Protein AF-A0A1F8C389-F1 (afdb_monomer_lite)

Foldseek 3Di:
DDDDDDDDDDDDDDDDDDDDDDDDDDDDDPPPVVVVVVVVVVVVVVVVVVVVVVVPPPPPPPDDDDDDDDDDDDDDDDPDPDPPPPPPQQKDKDDKWKAAPVRHTADPVNLQVDAQFGKIKIWIDMDGPDADFQWKWKQKPNRTDDIFRDDDPPDPITIDIDGHHHPDRDIDMDMWTQGPVVRDTD

Organism: NCBI:txid1802525

Secondary structure (DSSP, 8-state):
--PPPPPPPPPPP-------PPP------TTSHHHHHHHHHHHHHHHHHHHHHHGGGGGGS------------------PPP--------EEE---EEE-TT-PBPPHHHHTT--TT-EEEEEE-EEESSS-EEEEEEEETTEEPPPB--B-TTSS-EEEEEEPPTT-----EEEEEEETTTTEE-

Sequence (186 aa):
MDQPAPPPVPTPPITTVTTDQPKKGWFGNKKVILTILGILFLIGGVGVGVFLVQQQQEIRERAQVVESPSPSPTVTPTPSPSPTATPTSGGQCTEVKAYDTTWNLLTSTDLGKLEAGDTVRFTVLGTATQGTFDAARFTINGSLKPQVTTKKPNTNDFYYEYTLPAGVTSFEIKAELHHAGLDLWL

Structure (mmCIF, N/CA/C/O backbone):
data_AF-A0A1F8C389-F1
#
_entry.id   AF-A0A1F8C389-F1
#
loop_
_atom_site.group_PDB
_atom_site.id
_atom_site.type_symbol
_atom_site.label_atom_id
_atom_site.label_alt_id
_atom_site.label_comp_id
_atom_site.label_asym_id
_atom_site.label_entity_id
_atom_site.label_seq_id
_atom_site.pdbx_PDB_ins_code
_atom_site.Cartn_x
_atom_site.Cartn_y
_atom_site.Cartn_z
_atom_site.occupancy
_atom_site.B_iso_or_equiv
_atom_site.auth_seq_id
_atom_site.auth_comp_id
_atom_site.auth_asym_id
_atom_site.auth_atom_id
_atom_site.pdbx_PDB_model_num
ATOM 1 N N . MET A 1 1 ? -18.439 -67.872 1.960 1.00 58.38 1 MET A N 1
ATOM 2 C CA . MET A 1 1 ? -18.333 -67.288 3.311 1.00 58.38 1 MET A CA 1
ATOM 3 C C . MET A 1 1 ? -18.454 -65.787 3.126 1.00 58.38 1 MET A C 1
ATOM 5 O O . MET A 1 1 ? -17.449 -65.134 2.888 1.00 58.38 1 MET A O 1
ATOM 9 N N . ASP A 1 2 ? -19.684 -65.276 3.088 1.00 60.09 2 ASP A N 1
ATOM 10 C CA . ASP A 1 2 ? -19.939 -63.840 2.955 1.00 60.09 2 ASP A CA 1
ATOM 11 C C . ASP A 1 2 ? -19.646 -63.160 4.289 1.00 60.09 2 ASP A C 1
ATOM 13 O O . ASP A 1 2 ? -20.309 -63.421 5.294 1.00 60.09 2 ASP A O 1
ATOM 17 N N . GLN A 1 3 ? -18.602 -62.336 4.307 1.00 74.88 3 GLN A N 1
ATOM 18 C CA . GLN A 1 3 ? -18.246 -61.534 5.466 1.00 74.88 3 GLN A CA 1
ATOM 19 C C . GLN A 1 3 ? -19.243 -60.370 5.570 1.00 74.88 3 GLN A C 1
ATOM 21 O O . GLN A 1 3 ? -19.336 -59.581 4.626 1.00 74.88 3 GLN A O 1
ATOM 26 N N . PRO A 1 4 ? -20.002 -60.242 6.673 1.00 73.00 4 PRO A N 1
ATOM 27 C CA . PRO A 1 4 ? -20.945 -59.144 6.830 1.00 73.00 4 PRO A CA 1
ATOM 28 C C . PRO A 1 4 ? -20.201 -57.805 6.850 1.00 73.00 4 PRO A C 1
ATOM 30 O O . PRO A 1 4 ? -19.140 -57.672 7.464 1.00 73.00 4 PRO A O 1
ATOM 33 N N . ALA A 1 5 ? -20.762 -56.819 6.147 1.00 77.25 5 ALA A N 1
ATOM 34 C CA . ALA A 1 5 ? -20.215 -55.471 6.080 1.00 77.25 5 ALA A CA 1
ATOM 35 C C . ALA A 1 5 ? -20.113 -54.844 7.487 1.00 77.25 5 ALA A C 1
ATOM 37 O O . ALA A 1 5 ? -20.988 -55.083 8.327 1.00 77.25 5 ALA A O 1
ATOM 38 N N . PRO A 1 6 ? -19.070 -54.039 7.760 1.00 80.12 6 PRO A N 1
ATOM 39 C CA . PRO A 1 6 ? -18.944 -53.349 9.036 1.00 80.12 6 PRO A CA 1
ATOM 40 C C . PRO A 1 6 ? -20.099 -52.350 9.238 1.00 80.12 6 PRO A C 1
ATOM 42 O O . PRO A 1 6 ? -20.596 -51.776 8.263 1.00 80.12 6 PRO A O 1
ATOM 45 N N . PRO A 1 7 ? -20.536 -52.122 10.491 1.00 83.44 7 PRO A N 1
ATOM 46 C CA . PRO A 1 7 ? -21.598 -51.169 10.786 1.00 83.44 7 PRO A CA 1
ATOM 47 C C . PRO A 1 7 ? -21.178 -49.731 10.423 1.00 83.44 7 PRO A C 1
ATOM 49 O O . PRO A 1 7 ? -19.995 -49.392 10.516 1.00 83.44 7 PRO A O 1
ATOM 52 N N . PRO A 1 8 ? -22.130 -48.864 10.030 1.00 76.50 8 PRO A N 1
ATOM 53 C CA . PRO A 1 8 ? -21.838 -47.472 9.705 1.00 76.50 8 PRO A CA 1
ATOM 54 C C . PRO A 1 8 ? -21.370 -46.697 10.947 1.00 76.50 8 PRO A C 1
ATOM 56 O O . PRO A 1 8 ? -21.982 -46.771 12.012 1.00 76.50 8 PRO A O 1
ATOM 59 N N . VAL A 1 9 ? -20.283 -45.936 10.798 1.00 81.75 9 VAL A N 1
ATOM 60 C CA . VAL A 1 9 ? -19.735 -45.051 11.840 1.00 81.75 9 VAL A CA 1
ATOM 61 C C . VAL A 1 9 ? -20.624 -43.802 11.973 1.00 81.75 9 VAL A C 1
ATOM 63 O O . VAL A 1 9 ? -20.946 -43.197 10.950 1.00 81.75 9 VAL A O 1
ATOM 66 N N . PRO A 1 10 ? -21.015 -43.373 13.188 1.00 69.31 10 PRO A N 1
ATOM 67 C CA . PRO A 1 10 ? -21.772 -42.137 13.376 1.00 69.31 10 PRO A CA 1
ATOM 68 C C . PRO A 1 10 ? -20.894 -40.892 13.148 1.00 69.31 10 PRO A C 1
ATOM 70 O O . PRO A 1 10 ? -19.869 -40.706 13.804 1.00 69.31 10 PRO A O 1
ATOM 73 N N . THR A 1 11 ? -21.312 -40.025 12.225 1.00 68.06 11 THR A N 1
ATOM 74 C CA . THR A 1 11 ? -20.700 -38.717 11.927 1.00 68.06 11 THR A CA 1
ATOM 75 C C . THR A 1 11 ? -21.108 -37.670 12.980 1.00 68.06 11 THR A C 1
ATOM 77 O O . THR A 1 11 ? -22.276 -37.654 13.376 1.00 68.06 11 THR A O 1
ATOM 80 N N . PRO A 1 12 ? -20.214 -36.767 13.437 1.00 67.25 12 PRO A N 1
ATOM 81 C CA . PRO A 1 12 ? -20.594 -35.675 14.339 1.00 67.25 12 PRO A CA 1
ATOM 82 C C . PRO A 1 12 ? -21.541 -34.660 13.659 1.00 67.25 12 PRO A C 1
ATOM 84 O O . PRO A 1 12 ? -21.499 -34.509 12.435 1.00 67.25 12 PRO A O 1
ATOM 87 N N . PRO A 1 13 ? -22.382 -33.940 14.427 1.00 65.81 13 PRO A N 1
ATOM 88 C CA . PRO A 1 13 ? -23.300 -32.946 13.879 1.00 65.81 13 PRO A CA 1
ATOM 89 C C . PRO A 1 13 ? -22.544 -31.748 13.285 1.00 65.81 13 PRO A C 1
ATOM 91 O O . PRO A 1 13 ? -21.681 -31.154 13.929 1.00 65.81 13 PRO A O 1
ATOM 94 N N . ILE A 1 14 ? -22.896 -31.380 12.052 1.00 55.12 14 ILE A N 1
ATOM 95 C CA . ILE A 1 14 ? -22.435 -30.155 11.390 1.00 55.12 14 ILE A CA 1
ATOM 96 C C . ILE A 1 14 ? -23.229 -28.979 11.970 1.00 55.12 14 ILE A C 1
ATOM 98 O O . ILE A 1 14 ? -24.434 -28.873 11.752 1.00 55.12 14 ILE A O 1
ATOM 102 N N . THR A 1 15 ? -22.558 -28.075 12.683 1.00 44.00 15 THR A N 1
ATOM 103 C CA . THR A 1 15 ? -23.134 -26.785 13.087 1.00 44.00 15 THR A CA 1
ATOM 104 C C . THR A 1 15 ? -23.076 -25.823 11.903 1.00 44.00 15 THR A C 1
ATOM 106 O O . THR A 1 15 ? -22.053 -25.188 11.652 1.00 44.00 15 THR A O 1
ATOM 109 N N . THR A 1 16 ? -24.166 -25.706 11.148 1.00 41.62 16 THR A N 1
ATOM 110 C CA . THR A 1 16 ? -24.337 -24.630 10.164 1.00 41.62 16 THR A CA 1
ATOM 111 C C . THR A 1 16 ? -24.673 -23.328 10.890 1.00 41.62 16 THR A C 1
ATOM 113 O O . THR A 1 16 ? -25.766 -23.186 11.435 1.00 41.62 16 THR A O 1
ATOM 116 N N . VAL A 1 17 ? -23.738 -22.375 10.902 1.00 38.38 17 VAL A N 1
ATOM 117 C CA . VAL A 1 17 ? -24.004 -20.990 11.316 1.00 38.38 17 VAL A CA 1
ATOM 118 C C . VAL A 1 17 ? -24.674 -20.272 10.147 1.00 38.38 17 VAL A C 1
ATOM 120 O O . VAL A 1 17 ? -24.030 -19.926 9.159 1.00 38.38 17 VAL A O 1
ATOM 123 N N . THR A 1 18 ? -25.986 -20.086 10.253 1.00 39.16 18 THR A N 1
ATOM 124 C CA . THR A 1 18 ? -26.781 -19.228 9.370 1.00 39.16 18 THR A CA 1
ATOM 125 C C . THR A 1 18 ? -26.458 -17.769 9.684 1.00 39.16 18 THR A C 1
ATOM 127 O O . THR A 1 18 ? -26.669 -17.326 10.811 1.00 39.16 18 THR A O 1
ATOM 130 N N . THR A 1 19 ? -25.954 -17.012 8.707 1.00 41.09 19 THR A N 1
ATOM 131 C CA . THR A 1 19 ? -25.862 -15.551 8.808 1.00 41.09 19 THR A CA 1
ATOM 132 C C . THR A 1 19 ? -27.067 -14.934 8.097 1.00 41.09 19 THR A C 1
ATOM 134 O O . THR A 1 19 ? -27.182 -14.949 6.872 1.00 41.09 19 THR A O 1
ATOM 137 N N . ASP A 1 20 ? -28.008 -14.414 8.880 1.00 44.91 20 ASP A N 1
ATOM 138 C CA . ASP A 1 20 ? -29.077 -13.555 8.379 1.00 44.91 20 ASP A CA 1
ATOM 139 C C . ASP A 1 20 ? -28.465 -12.241 7.865 1.00 44.91 20 ASP A C 1
ATOM 141 O O . ASP A 1 20 ? -27.998 -11.411 8.645 1.00 44.91 20 ASP A O 1
ATOM 145 N N . GLN A 1 21 ? -28.458 -12.025 6.546 1.00 49.00 21 GLN A N 1
ATOM 146 C CA . GLN A 1 21 ? -28.207 -10.699 5.974 1.00 49.00 21 GLN A CA 1
ATOM 147 C C . GLN A 1 21 ? -29.486 -9.846 6.038 1.00 49.00 21 GLN A C 1
ATOM 149 O O . GLN A 1 21 ? -30.474 -10.183 5.375 1.00 49.00 21 GLN A O 1
ATOM 154 N N . PRO A 1 22 ? -29.487 -8.686 6.721 1.00 48.84 22 PRO A N 1
ATOM 155 C CA . PRO A 1 22 ? -30.548 -7.708 6.550 1.00 48.84 22 PRO A CA 1
ATOM 156 C C . PRO A 1 22 ? -30.411 -6.983 5.201 1.00 48.84 22 PRO A C 1
ATOM 158 O O . PRO A 1 22 ? -29.351 -6.486 4.816 1.00 48.84 22 PRO A O 1
ATOM 161 N N . LYS A 1 23 ? -31.534 -6.929 4.477 1.00 47.12 23 LYS A N 1
ATOM 162 C CA . LYS A 1 23 ? -31.721 -6.269 3.178 1.00 47.12 23 LYS A CA 1
ATOM 163 C C . LYS A 1 23 ? -31.305 -4.791 3.220 1.00 47.12 23 LYS A C 1
ATOM 165 O O . LYS A 1 23 ? -31.855 -3.999 3.981 1.00 47.12 23 LYS A O 1
ATOM 170 N N . LYS A 1 24 ? -30.395 -4.414 2.315 1.00 38.84 24 LYS A N 1
ATOM 171 C CA . LYS A 1 24 ? -29.946 -3.040 2.038 1.00 38.84 24 LYS A CA 1
ATOM 172 C C . LYS A 1 24 ? -31.093 -2.192 1.467 1.00 38.84 24 LYS A C 1
ATOM 174 O O . LYS A 1 24 ? -31.418 -2.283 0.284 1.00 38.84 24 LYS A O 1
ATOM 179 N N . GLY A 1 25 ? -31.697 -1.369 2.322 1.00 40.50 25 GLY A N 1
ATOM 180 C CA . GLY A 1 25 ? -32.733 -0.396 1.979 1.00 40.50 25 GLY A CA 1
ATOM 181 C C . GLY A 1 25 ? -32.163 0.924 1.455 1.00 40.50 25 GLY A C 1
ATOM 182 O O . GLY A 1 25 ? -31.593 1.714 2.197 1.00 40.50 25 GLY A O 1
ATOM 183 N N . TRP A 1 26 ? -32.348 1.130 0.155 1.00 51.50 26 TRP A N 1
ATOM 184 C CA . TRP A 1 26 ? -32.608 2.392 -0.546 1.00 51.50 26 TRP A CA 1
ATOM 185 C C . TRP A 1 26 ? -33.213 3.506 0.331 1.00 51.50 26 TRP A C 1
ATOM 187 O O . TRP A 1 26 ? -34.303 3.279 0.824 1.00 51.50 26 TRP A O 1
ATOM 197 N N . PHE A 1 27 ? -32.584 4.689 0.455 1.00 46.25 27 PHE A N 1
ATOM 198 C CA . PHE A 1 27 ? -33.239 6.021 0.472 1.00 46.25 27 PHE A CA 1
ATOM 199 C C . PHE A 1 27 ? -32.196 7.154 0.365 1.00 46.25 27 PHE A C 1
ATOM 201 O O . PHE A 1 27 ? -31.331 7.318 1.222 1.00 46.25 27 PHE A O 1
ATOM 208 N N . GLY A 1 28 ? -32.290 7.948 -0.707 1.00 53.16 28 GLY A N 1
ATOM 209 C CA . GLY A 1 28 ? -31.508 9.168 -0.919 1.00 53.16 28 GLY A CA 1
ATOM 210 C C . GLY A 1 28 ? -32.195 10.424 -0.374 1.00 53.16 28 GLY A C 1
ATOM 211 O O . GLY A 1 28 ? -33.419 10.479 -0.310 1.00 53.16 28 GLY A O 1
ATOM 212 N N . ASN A 1 29 ? -31.408 11.462 -0.058 1.00 56.25 29 ASN A N 1
ATOM 213 C CA . ASN A 1 29 ? -31.910 12.777 0.357 1.00 56.25 29 ASN A CA 1
ATOM 214 C C . ASN A 1 29 ? -31.225 13.926 -0.410 1.00 56.25 29 ASN A C 1
ATOM 216 O O . ASN A 1 29 ? -30.039 14.206 -0.243 1.00 56.25 29 ASN A O 1
ATOM 220 N N . LYS A 1 30 ? -32.019 14.647 -1.215 1.00 49.28 30 LYS A N 1
ATOM 221 C CA . LYS A 1 30 ? -31.672 15.789 -2.093 1.00 49.28 30 LYS A CA 1
ATOM 222 C C . LYS A 1 30 ? -31.240 17.091 -1.372 1.00 49.28 30 LYS A C 1
ATOM 224 O O . LYS A 1 30 ? -31.384 18.169 -1.937 1.00 49.28 30 LYS A O 1
ATOM 229 N N . LYS A 1 31 ? -30.721 17.038 -0.139 1.00 51.69 31 LYS A N 1
ATOM 230 C CA . LYS A 1 31 ? -30.381 18.242 0.660 1.00 51.69 31 LYS A CA 1
ATOM 231 C C . LYS A 1 31 ? -28.883 18.446 0.950 1.00 51.69 31 LYS A C 1
ATOM 233 O O . LYS A 1 31 ? -28.528 19.461 1.529 1.00 51.69 31 LYS A O 1
ATOM 238 N N . VAL A 1 32 ? -28.006 17.537 0.509 1.00 56.22 32 VAL A N 1
ATOM 239 C CA . VAL A 1 32 ? -26.553 17.578 0.807 1.00 56.22 32 VAL A CA 1
ATOM 240 C C . VAL A 1 32 ? -25.733 18.382 -0.226 1.00 56.22 32 VAL A C 1
ATOM 242 O O . VAL A 1 32 ? -24.646 18.868 0.074 1.00 56.22 32 VAL A O 1
ATOM 245 N N . ILE A 1 33 ? -26.262 18.595 -1.435 1.00 57.19 33 ILE A N 1
ATOM 246 C CA . ILE A 1 33 ? -25.516 19.198 -2.561 1.00 57.19 33 ILE A CA 1
ATOM 247 C C . ILE A 1 33 ? -25.170 20.682 -2.330 1.00 57.19 33 ILE A C 1
ATOM 249 O O . ILE A 1 33 ? -24.128 21.145 -2.787 1.00 57.19 33 ILE A O 1
ATOM 253 N N . LEU A 1 34 ? -25.995 21.429 -1.589 1.00 55.91 34 LEU A N 1
ATOM 254 C CA . LEU A 1 34 ? -25.793 22.874 -1.403 1.00 55.91 34 LEU A CA 1
ATOM 255 C C . LEU A 1 34 ? -24.701 23.198 -0.369 1.00 55.91 34 LEU A C 1
ATOM 257 O O . LEU A 1 34 ? -24.024 24.216 -0.477 1.00 55.91 34 LEU A O 1
ATOM 261 N N . THR A 1 35 ? -24.483 22.309 0.600 1.00 63.56 35 THR A N 1
ATOM 262 C CA . THR A 1 35 ? -23.502 22.509 1.675 1.00 63.56 35 THR A CA 1
ATOM 263 C C . THR A 1 35 ? -22.075 22.217 1.206 1.00 63.56 35 THR A C 1
ATOM 265 O O . THR A 1 35 ? -21.139 22.913 1.591 1.00 63.56 35 THR A O 1
ATOM 268 N N . ILE A 1 36 ? -21.903 21.231 0.320 1.00 65.75 36 ILE A N 1
ATOM 269 C CA . ILE A 1 36 ? -20.591 20.836 -0.217 1.00 65.75 36 ILE A CA 1
ATOM 270 C C . ILE A 1 36 ? -20.013 21.924 -1.138 1.00 65.75 36 ILE A C 1
ATOM 272 O O . ILE A 1 36 ? -18.813 22.194 -1.084 1.00 65.75 36 ILE A O 1
ATOM 276 N N . LEU A 1 37 ? -20.855 22.610 -1.925 1.00 65.38 37 LEU A N 1
ATOM 277 C CA . LEU A 1 37 ? -20.404 23.702 -2.797 1.00 65.38 37 LEU A CA 1
ATOM 278 C C . LEU A 1 37 ? -19.875 24.909 -2.002 1.00 65.38 37 LEU A C 1
ATOM 280 O O . LEU A 1 37 ? -18.861 25.494 -2.376 1.00 65.38 37 LEU A O 1
ATOM 284 N N . GLY A 1 38 ? -20.530 25.257 -0.888 1.00 68.50 38 GLY A N 1
ATOM 285 C CA . GLY A 1 38 ? -20.100 26.363 -0.026 1.00 68.50 38 GLY A CA 1
ATOM 286 C C . GLY A 1 38 ? -18.758 26.103 0.666 1.00 68.50 38 GLY A C 1
ATOM 287 O O . GLY A 1 38 ? -17.934 27.008 0.774 1.00 68.50 38 GLY A O 1
ATOM 288 N N . ILE A 1 39 ? -18.504 24.857 1.078 1.00 73.31 39 ILE A N 1
ATOM 289 C CA . ILE A 1 39 ? -17.253 24.470 1.749 1.00 73.31 39 ILE A CA 1
ATOM 290 C C . ILE A 1 39 ? -16.084 24.410 0.752 1.00 73.31 39 ILE A C 1
ATOM 292 O O . ILE A 1 39 ? -14.992 24.888 1.061 1.00 73.31 39 ILE A O 1
ATOM 296 N N . LEU A 1 40 ? -16.306 23.903 -0.468 1.00 68.81 40 LEU A N 1
ATOM 297 C CA . LEU A 1 40 ? -15.272 23.862 -1.512 1.00 68.81 40 LEU A CA 1
ATOM 298 C C . LEU A 1 40 ? -14.789 25.260 -1.925 1.00 68.81 40 LEU A C 1
ATOM 300 O O . LEU A 1 40 ? -13.594 25.450 -2.148 1.00 68.81 40 LEU A O 1
ATOM 304 N N . PHE A 1 41 ? -15.684 26.251 -1.977 1.00 71.06 41 PHE A N 1
ATOM 305 C CA . PHE A 1 41 ? -15.313 27.623 -2.342 1.00 71.06 41 PHE A CA 1
ATOM 306 C C . PHE A 1 41 ? -14.467 28.320 -1.262 1.00 71.06 41 PHE A C 1
ATOM 308 O O . PHE A 1 41 ? -13.575 29.105 -1.581 1.00 71.06 41 PHE A O 1
ATOM 315 N N . LEU A 1 42 ? -14.699 27.995 0.015 1.00 74.94 42 LEU A N 1
ATOM 316 C CA . LEU A 1 42 ? -13.962 28.571 1.144 1.00 74.94 42 LEU A CA 1
ATOM 317 C C . LEU A 1 42 ? -12.541 27.988 1.245 1.00 74.94 42 LEU A C 1
ATOM 319 O O . LEU A 1 42 ? -11.581 28.729 1.442 1.00 74.94 42 LEU A O 1
ATOM 323 N N . ILE A 1 43 ? -12.387 26.677 1.021 1.00 75.06 43 ILE A N 1
ATOM 324 C CA . ILE A 1 43 ? -11.072 26.013 1.016 1.00 75.06 43 ILE A CA 1
ATOM 325 C C . ILE A 1 43 ? -10.260 26.408 -0.232 1.00 75.06 43 ILE A C 1
ATOM 327 O O . ILE A 1 43 ? -9.062 26.672 -0.129 1.00 75.06 43 ILE A O 1
ATOM 331 N N . GLY A 1 44 ? -10.906 26.522 -1.399 1.00 67.75 44 GLY A N 1
ATOM 332 C CA . GLY A 1 44 ? -10.244 26.933 -2.642 1.00 67.75 44 GLY A CA 1
ATOM 333 C C . GLY A 1 44 ? -9.681 28.360 -2.605 1.00 67.75 44 GLY A C 1
ATOM 334 O O . GLY A 1 44 ? -8.601 28.603 -3.138 1.00 67.75 44 GLY A O 1
ATOM 335 N N . GLY A 1 45 ? -10.367 29.295 -1.935 1.00 67.62 45 GLY A N 1
ATOM 336 C CA . GLY A 1 45 ? -9.943 30.698 -1.861 1.00 67.62 45 GLY A CA 1
ATOM 337 C C . GLY A 1 45 ? -8.657 30.934 -1.057 1.00 67.62 45 GLY A C 1
ATOM 338 O O . GLY A 1 45 ? -7.832 31.756 -1.448 1.00 67.62 45 GLY A O 1
ATOM 339 N N . VAL A 1 46 ? -8.448 30.198 0.040 1.00 75.56 46 VAL A N 1
ATOM 340 C CA . VAL A 1 46 ? -7.272 30.390 0.913 1.00 75.56 46 VAL A CA 1
ATOM 341 C C . VAL A 1 46 ? -5.999 29.795 0.293 1.00 75.56 46 VAL A C 1
ATOM 343 O O . VAL A 1 46 ? -4.927 30.392 0.395 1.00 75.56 46 VAL A O 1
ATOM 346 N N . GLY A 1 47 ? -6.106 28.657 -0.404 1.00 66.81 47 GLY A N 1
ATOM 347 C CA . GLY A 1 47 ? -4.949 27.967 -0.993 1.00 66.81 47 GLY A CA 1
ATOM 348 C C . GLY A 1 47 ? -4.231 28.768 -2.087 1.00 66.81 47 GLY A C 1
ATOM 349 O O . GLY A 1 47 ? -3.001 28.786 -2.132 1.00 66.81 47 GLY A O 1
ATOM 350 N N . VAL A 1 48 ? -4.979 29.491 -2.928 1.00 74.31 48 VAL A N 1
ATOM 351 C CA . VAL A 1 48 ? -4.400 30.311 -4.011 1.00 74.31 48 VAL A CA 1
ATOM 352 C C . VAL A 1 48 ? -3.561 31.472 -3.456 1.00 74.31 48 VAL A C 1
ATOM 354 O O . VAL A 1 48 ? -2.515 31.794 -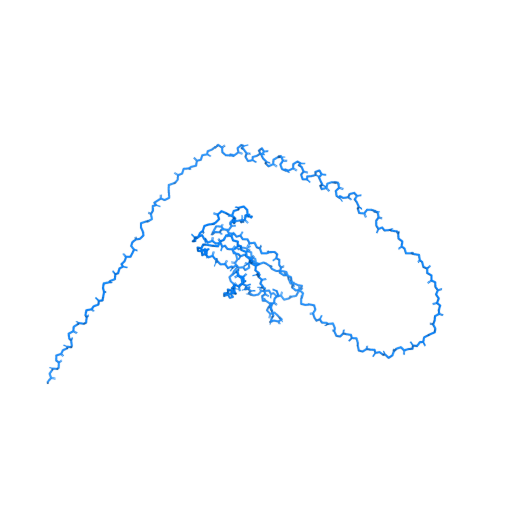4.018 1.00 74.31 48 VAL A O 1
ATOM 357 N N . GLY A 1 49 ? -3.965 32.068 -2.328 1.00 63.16 49 GLY A N 1
ATOM 358 C CA . GLY A 1 49 ? -3.242 33.187 -1.712 1.00 63.16 49 GLY A CA 1
ATOM 359 C C . GLY A 1 49 ? -1.846 32.809 -1.205 1.00 63.16 49 GLY A C 1
ATOM 360 O O . GLY A 1 49 ? -0.883 33.532 -1.454 1.00 63.16 49 GLY A O 1
ATOM 361 N N . VAL A 1 50 ? -1.711 31.652 -0.547 1.00 70.69 50 VAL A N 1
ATOM 362 C CA . VAL A 1 50 ? -0.410 31.171 -0.041 1.00 70.69 50 VAL A CA 1
ATOM 363 C C . VAL A 1 50 ? 0.503 30.727 -1.190 1.00 70.69 50 VAL A C 1
ATOM 365 O O . VAL A 1 50 ? 1.698 31.019 -1.170 1.00 70.69 50 VAL A O 1
ATOM 368 N N . PHE A 1 51 ? -0.056 30.098 -2.230 1.00 69.44 51 PHE A N 1
ATOM 369 C CA . PHE A 1 51 ? 0.709 29.661 -3.401 1.00 69.44 51 PHE A CA 1
ATOM 370 C C . PHE A 1 51 ? 1.344 30.835 -4.166 1.00 69.44 51 PHE A C 1
ATOM 372 O O . PHE A 1 51 ? 2.496 30.750 -4.590 1.00 69.44 51 PHE A O 1
ATOM 379 N N . LEU A 1 52 ? 0.634 31.964 -4.281 1.00 63.44 52 LEU A N 1
ATOM 380 C CA . LEU A 1 52 ? 1.175 33.183 -4.895 1.00 63.44 52 LEU A CA 1
ATOM 381 C C . LEU A 1 52 ? 2.311 33.807 -4.064 1.00 63.44 52 LEU A C 1
ATOM 383 O O . LEU A 1 52 ? 3.278 34.305 -4.637 1.00 63.44 52 LEU A O 1
ATOM 387 N N . VAL A 1 53 ? 2.237 33.751 -2.728 1.00 67.50 53 VAL A N 1
ATOM 388 C CA . VAL A 1 53 ? 3.290 34.280 -1.837 1.00 67.50 53 VAL A CA 1
ATOM 389 C C . VAL A 1 53 ? 4.564 33.429 -1.888 1.00 67.50 53 VAL A C 1
ATOM 391 O O . VAL A 1 53 ? 5.667 33.967 -1.798 1.00 67.50 53 VAL A O 1
ATOM 394 N N . GLN A 1 54 ? 4.443 32.115 -2.086 1.00 59.28 54 GLN A N 1
ATOM 395 C CA . GLN A 1 54 ? 5.597 31.215 -2.105 1.00 59.28 54 GLN A CA 1
ATOM 396 C C . GLN A 1 54 ? 6.477 31.386 -3.357 1.00 59.28 54 GLN A C 1
ATOM 398 O O . GLN A 1 54 ? 7.689 31.194 -3.273 1.00 59.28 54 GLN A O 1
ATOM 403 N N . GLN A 1 55 ? 5.922 31.834 -4.492 1.00 59.88 55 GLN A N 1
ATOM 404 C CA . GLN A 1 55 ? 6.721 32.084 -5.702 1.00 59.88 55 GLN A CA 1
ATOM 405 C C . GLN A 1 55 ? 7.718 33.249 -5.573 1.00 59.88 55 GLN A C 1
ATOM 407 O O . GLN A 1 55 ? 8.679 33.305 -6.336 1.00 59.88 55 GLN A O 1
ATOM 412 N N . GLN A 1 56 ? 7.538 34.177 -4.626 1.00 57.84 56 GLN A N 1
ATOM 413 C CA . GLN A 1 56 ? 8.348 35.401 -4.574 1.00 57.84 56 GLN A CA 1
ATOM 414 C C . GLN A 1 56 ? 9.687 35.259 -3.812 1.00 57.84 56 GLN A C 1
ATOM 416 O O . GLN A 1 56 ? 10.447 36.223 -3.741 1.00 57.84 56 GLN A O 1
ATOM 421 N N . GLN A 1 57 ? 10.010 34.087 -3.247 1.00 56.22 57 GLN A N 1
ATOM 422 C CA . GLN A 1 57 ? 11.200 33.900 -2.390 1.00 56.22 57 GLN A CA 1
ATOM 423 C C . GLN A 1 57 ? 12.443 33.332 -3.111 1.00 56.22 57 GLN A C 1
ATOM 425 O O . GLN A 1 57 ? 13.551 33.474 -2.603 1.00 56.22 57 GLN A O 1
ATOM 430 N N . GLU A 1 58 ? 12.303 32.774 -4.317 1.00 56.97 58 GLU A N 1
ATOM 431 C CA . GLU A 1 58 ? 13.391 32.088 -5.052 1.00 56.97 58 GLU A CA 1
ATOM 432 C C . GLU A 1 58 ? 14.487 33.013 -5.640 1.00 56.97 58 GLU A C 1
ATOM 434 O O . GLU A 1 58 ? 15.513 32.530 -6.109 1.00 56.97 58 GLU A O 1
ATOM 439 N N . ILE A 1 59 ? 14.340 34.347 -5.616 1.00 53.56 59 ILE A N 1
ATOM 440 C CA . ILE A 1 59 ? 15.279 35.259 -6.320 1.00 53.56 59 ILE A CA 1
ATOM 441 C C . ILE A 1 59 ? 16.462 35.729 -5.439 1.00 53.56 59 ILE A C 1
ATOM 443 O O . ILE A 1 59 ? 17.385 36.374 -5.933 1.00 53.56 59 ILE A O 1
ATOM 447 N N . ARG A 1 60 ? 16.516 35.403 -4.137 1.00 56.78 60 ARG A N 1
ATOM 448 C CA . ARG A 1 60 ? 17.596 35.899 -3.248 1.00 56.78 60 ARG A CA 1
ATOM 449 C C . ARG A 1 60 ? 18.840 35.011 -3.121 1.00 56.78 60 ARG A C 1
ATOM 451 O O . ARG A 1 60 ? 19.811 35.462 -2.523 1.00 56.78 60 ARG A O 1
ATOM 458 N N . GLU A 1 61 ? 18.874 33.820 -3.718 1.00 57.59 61 GLU A N 1
ATOM 459 C CA . GLU A 1 61 ? 19.936 32.827 -3.457 1.00 57.59 61 GLU A CA 1
ATOM 460 C C . GLU A 1 61 ? 20.855 32.542 -4.661 1.00 57.59 61 GLU A C 1
ATOM 462 O O . GLU A 1 61 ? 21.227 31.408 -4.953 1.00 57.59 61 GLU A O 1
ATOM 467 N N . ARG A 1 62 ? 21.234 33.578 -5.416 1.00 58.59 62 ARG A N 1
ATOM 468 C CA . ARG A 1 62 ? 22.202 33.457 -6.526 1.00 58.59 62 ARG A CA 1
ATOM 469 C C . ARG A 1 62 ? 23.203 34.618 -6.530 1.00 58.59 62 ARG A C 1
ATOM 471 O O . ARG A 1 62 ? 23.286 35.346 -7.510 1.00 58.59 62 ARG A O 1
ATOM 478 N N . ALA A 1 63 ? 23.965 34.819 -5.452 1.00 52.75 63 ALA A N 1
ATOM 479 C CA . ALA A 1 63 ? 25.139 35.701 -5.492 1.00 52.75 63 ALA A CA 1
ATOM 480 C C . ALA A 1 63 ? 26.152 35.405 -4.369 1.00 52.75 63 ALA A C 1
ATOM 482 O O . ALA A 1 63 ? 26.093 36.035 -3.322 1.00 52.75 63 ALA A O 1
ATOM 483 N N . GLN A 1 64 ? 27.098 34.486 -4.606 1.00 45.91 64 GLN A N 1
ATOM 484 C CA . GLN A 1 64 ? 28.519 34.654 -4.245 1.00 45.91 64 GLN A CA 1
ATOM 485 C C . GLN A 1 64 ? 29.342 33.428 -4.670 1.00 45.91 64 GLN A C 1
ATOM 487 O O . GLN A 1 64 ? 29.266 32.376 -4.047 1.00 45.91 64 GLN A O 1
ATOM 492 N N . VAL A 1 65 ? 30.197 33.593 -5.680 1.00 45.53 65 VAL A N 1
ATOM 493 C CA . VAL A 1 65 ? 31.471 32.865 -5.765 1.00 45.53 65 VAL A CA 1
ATOM 494 C C . VAL A 1 65 ? 32.513 33.904 -6.170 1.00 45.53 65 VAL A C 1
ATOM 496 O O . VAL A 1 65 ? 32.466 34.423 -7.281 1.00 45.53 65 VAL A O 1
ATOM 499 N N . VAL A 1 66 ? 33.389 34.274 -5.235 1.00 50.44 66 VAL A N 1
ATOM 500 C CA . VAL A 1 66 ? 34.574 35.098 -5.502 1.00 50.44 66 VAL A CA 1
ATOM 501 C C . VAL A 1 66 ? 35.786 34.177 -5.444 1.00 50.44 66 VAL A C 1
ATOM 503 O O . VAL A 1 66 ? 35.967 33.432 -4.482 1.00 50.44 66 VAL A O 1
ATOM 506 N N . GLU A 1 67 ? 36.563 34.219 -6.519 1.00 58.69 67 GLU A N 1
ATOM 507 C CA . GLU A 1 67 ? 37.763 33.434 -6.801 1.00 58.69 67 GLU A CA 1
ATOM 508 C C . GLU A 1 67 ? 38.969 33.846 -5.934 1.00 58.69 67 GLU A C 1
ATOM 510 O O . GLU A 1 67 ? 39.098 35.004 -5.536 1.00 58.69 67 GLU A O 1
ATOM 515 N N . SER A 1 68 ? 39.913 32.921 -5.717 1.00 51.31 68 SER A N 1
ATOM 516 C CA . SER A 1 68 ? 41.312 33.249 -5.404 1.00 51.31 68 SER A CA 1
ATOM 517 C C . SER A 1 68 ? 42.254 32.181 -5.989 1.00 51.31 68 SER A C 1
ATOM 519 O O . SER A 1 68 ? 42.025 30.993 -5.743 1.00 51.31 68 SER A O 1
ATOM 521 N N . PRO A 1 69 ? 43.293 32.556 -6.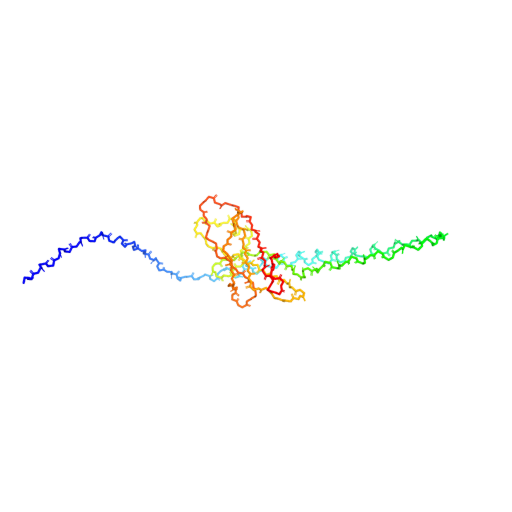768 1.00 63.47 69 PRO A N 1
ATOM 522 C CA . PRO A 1 69 ? 44.220 31.616 -7.389 1.00 63.47 69 PRO A CA 1
ATOM 523 C C . PRO A 1 69 ? 45.485 31.414 -6.540 1.00 63.47 69 PRO A C 1
ATOM 525 O O . PRO A 1 69 ? 46.101 32.372 -6.078 1.00 63.47 69 PRO A O 1
ATOM 528 N N . SER A 1 70 ? 45.942 30.167 -6.406 1.00 53.81 70 SER A N 1
ATOM 529 C CA . SER A 1 70 ? 47.327 29.877 -6.015 1.00 53.81 70 SER A CA 1
ATOM 530 C C . SER A 1 70 ? 47.815 28.587 -6.690 1.00 53.81 70 SER A C 1
ATOM 532 O O . SER A 1 70 ? 47.190 27.539 -6.504 1.00 53.81 70 SER A O 1
ATOM 534 N N . PRO A 1 71 ? 48.887 28.635 -7.507 1.00 61.88 71 PRO A N 1
ATOM 535 C CA . PRO A 1 71 ? 49.428 27.467 -8.192 1.00 61.88 71 PRO A CA 1
ATOM 536 C C . PRO A 1 71 ? 50.362 26.682 -7.262 1.00 61.88 71 PRO A C 1
ATOM 538 O O . PRO A 1 71 ? 51.419 27.171 -6.867 1.00 61.88 71 PRO A O 1
ATOM 541 N N . SER A 1 72 ? 49.988 25.442 -6.944 1.00 57.47 72 SER A N 1
ATOM 542 C CA . SER A 1 72 ? 50.834 24.490 -6.215 1.00 57.47 72 SER A CA 1
ATOM 543 C C . SER A 1 72 ? 51.224 23.325 -7.139 1.00 57.47 72 SER A C 1
ATOM 545 O O . SER A 1 72 ? 50.372 22.864 -7.904 1.00 57.47 72 SER A O 1
ATOM 547 N N . PRO A 1 73 ? 52.495 22.879 -7.139 1.00 49.28 73 PRO A N 1
ATOM 548 C CA . PRO A 1 73 ? 53.034 21.965 -8.142 1.00 49.28 73 PRO A CA 1
ATOM 549 C C . PRO A 1 73 ? 52.434 20.555 -8.093 1.00 49.28 73 PRO A C 1
ATOM 551 O O . PRO A 1 73 ? 52.264 19.941 -7.040 1.00 49.28 73 PRO A O 1
ATOM 554 N N . THR A 1 74 ? 52.183 20.056 -9.301 1.00 57.66 74 THR A N 1
ATOM 555 C CA . THR A 1 74 ? 51.674 18.741 -9.685 1.00 57.66 74 THR A CA 1
ATOM 556 C C . THR A 1 74 ? 52.477 17.593 -9.074 1.00 57.66 74 THR A C 1
ATOM 558 O O . THR A 1 74 ? 53.525 17.201 -9.587 1.00 57.66 74 THR A O 1
ATOM 561 N N . VAL A 1 75 ? 51.933 16.984 -8.023 1.00 45.19 75 VAL A N 1
ATOM 562 C CA . VAL A 1 75 ? 52.114 15.550 -7.785 1.00 45.19 75 VAL A CA 1
ATOM 563 C C . VAL A 1 75 ? 51.090 14.829 -8.646 1.00 45.19 75 VAL A C 1
ATOM 565 O O . VAL A 1 75 ? 49.900 15.081 -8.515 1.00 45.19 75 VAL A O 1
ATOM 568 N N . THR A 1 76 ? 51.541 13.978 -9.562 1.00 54.72 76 THR A N 1
ATOM 569 C CA . THR A 1 76 ? 50.671 13.095 -10.346 1.00 54.72 76 THR A CA 1
ATOM 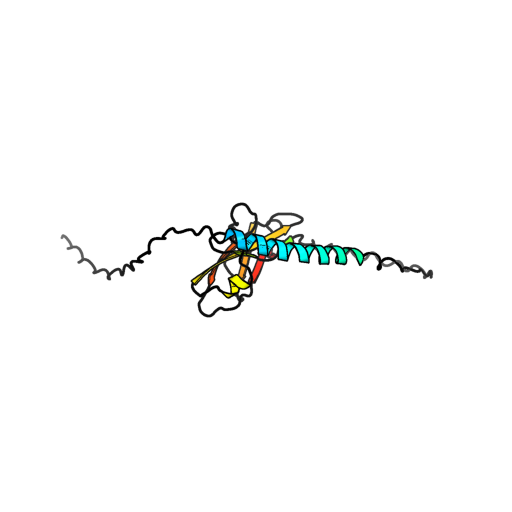570 C C . THR A 1 76 ? 50.142 12.002 -9.415 1.00 54.72 76 THR A C 1
ATOM 572 O O . THR A 1 76 ? 50.924 11.113 -9.062 1.00 54.72 76 THR A O 1
ATOM 575 N N . PRO A 1 77 ? 48.864 12.020 -8.979 1.00 50.97 77 PRO A N 1
ATOM 576 C CA . PRO A 1 77 ? 48.303 10.862 -8.313 1.00 50.97 77 PRO A CA 1
ATOM 577 C C . PRO A 1 77 ? 48.156 9.751 -9.352 1.00 50.97 77 PRO A C 1
ATOM 579 O O . PRO A 1 77 ? 47.580 9.936 -10.426 1.00 50.97 77 PRO A O 1
ATOM 582 N N . THR A 1 78 ? 48.705 8.590 -9.018 1.00 56.16 78 THR A N 1
ATOM 583 C CA . THR A 1 78 ? 48.368 7.288 -9.592 1.00 56.16 78 THR A CA 1
ATOM 584 C C . THR A 1 78 ? 46.877 7.234 -9.949 1.00 56.16 78 THR A C 1
ATOM 586 O O . THR A 1 78 ? 46.071 7.656 -9.115 1.00 56.16 78 THR A O 1
ATOM 589 N N . PRO A 1 79 ? 46.470 6.729 -11.133 1.00 49.22 79 PRO A N 1
ATOM 590 C CA . PRO A 1 79 ? 45.060 6.528 -11.439 1.00 49.22 79 PRO A CA 1
ATOM 591 C C . PRO A 1 79 ? 44.480 5.558 -10.408 1.00 49.22 79 PRO A C 1
ATOM 593 O O . PRO A 1 79 ? 44.661 4.345 -10.487 1.00 49.22 79 PRO A O 1
ATOM 596 N N . SER A 1 80 ? 43.826 6.120 -9.393 1.00 55.69 80 SER A N 1
ATOM 597 C CA . SER A 1 80 ? 42.969 5.376 -8.485 1.00 55.69 80 SER A CA 1
ATOM 598 C C . SER A 1 80 ? 41.936 4.668 -9.357 1.00 55.69 80 SER A C 1
ATOM 600 O O . SER A 1 80 ? 41.386 5.323 -10.252 1.00 55.69 80 SER A O 1
ATOM 602 N N . PRO A 1 81 ? 41.661 3.366 -9.157 1.00 51.16 81 PRO A N 1
ATOM 603 C CA . PRO A 1 81 ? 40.557 2.727 -9.851 1.00 51.16 81 PRO A CA 1
ATOM 604 C C . PRO A 1 81 ? 39.320 3.590 -9.610 1.00 51.16 81 PRO A C 1
ATOM 606 O O . PRO A 1 81 ? 38.985 3.906 -8.465 1.00 51.16 81 PRO A O 1
ATOM 609 N N . SER A 1 82 ? 38.724 4.062 -10.705 1.00 54.00 82 SER A N 1
ATOM 610 C CA . SER A 1 82 ? 37.453 4.775 -10.673 1.00 54.00 82 SER A CA 1
ATOM 611 C C . SER A 1 82 ? 36.494 3.939 -9.822 1.00 54.00 82 SER A C 1
ATOM 613 O O . SER A 1 82 ? 36.434 2.726 -10.049 1.00 54.00 82 SER A O 1
ATOM 615 N N . PRO A 1 83 ? 35.814 4.511 -8.810 1.00 47.91 83 PRO A N 1
ATOM 616 C CA . PRO A 1 83 ? 34.815 3.761 -8.072 1.00 47.91 83 PRO A CA 1
ATOM 617 C C . PRO A 1 83 ? 33.822 3.230 -9.100 1.00 47.91 83 PRO A C 1
ATOM 619 O O . PRO A 1 83 ? 33.164 4.010 -9.789 1.00 47.91 83 PRO A O 1
ATOM 622 N N . THR A 1 84 ? 33.772 1.905 -9.250 1.00 54.47 84 THR A N 1
ATOM 623 C CA . THR A 1 84 ? 32.732 1.223 -10.013 1.00 54.47 84 THR A CA 1
ATOM 624 C C . THR A 1 84 ? 31.418 1.823 -9.553 1.00 54.47 84 THR A C 1
ATOM 626 O O . THR A 1 84 ? 31.088 1.699 -8.373 1.00 54.47 84 THR A O 1
ATOM 629 N N . ALA A 1 85 ? 30.730 2.548 -10.439 1.00 42.88 85 ALA A N 1
ATOM 630 C CA . ALA A 1 85 ? 29.445 3.142 -10.125 1.00 42.88 85 ALA A CA 1
ATOM 631 C C . ALA A 1 85 ? 28.571 2.027 -9.555 1.00 42.88 85 ALA A C 1
ATOM 633 O O . ALA A 1 85 ? 28.224 1.087 -10.273 1.00 42.88 85 ALA A O 1
ATOM 634 N N . THR A 1 86 ? 28.276 2.087 -8.254 1.00 50.72 86 THR A N 1
ATOM 635 C CA . THR A 1 86 ? 27.251 1.237 -7.664 1.00 50.72 86 THR A CA 1
ATOM 636 C C . THR A 1 86 ? 26.024 1.449 -8.540 1.00 50.72 86 THR A C 1
ATOM 638 O O . THR A 1 86 ? 25.634 2.613 -8.696 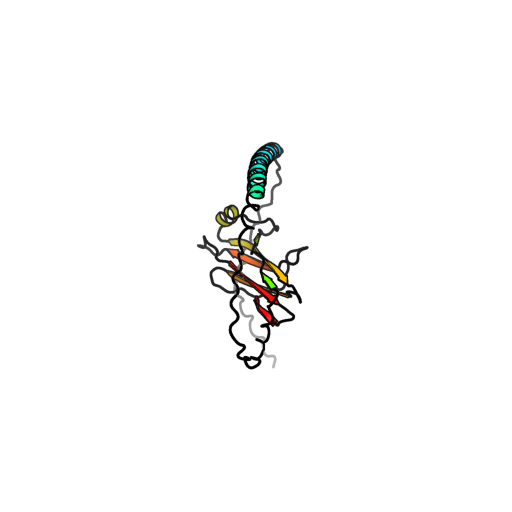1.00 50.72 86 THR A O 1
ATOM 641 N N . PRO A 1 87 ? 25.466 0.405 -9.184 1.00 50.62 87 PRO A N 1
ATOM 642 C CA . PRO A 1 87 ? 24.281 0.575 -10.002 1.00 50.62 87 PRO A CA 1
ATOM 643 C C . PRO A 1 87 ? 23.245 1.231 -9.100 1.00 50.62 87 PRO A C 1
ATOM 645 O O . PRO A 1 87 ? 22.809 0.644 -8.113 1.00 50.62 87 PRO A O 1
ATOM 648 N N . THR A 1 88 ? 22.946 2.501 -9.372 1.00 55.06 88 THR A N 1
ATOM 649 C CA . THR A 1 88 ? 21.891 3.220 -8.675 1.00 55.06 88 THR A CA 1
ATOM 650 C C . THR A 1 88 ? 20.640 2.419 -8.978 1.00 55.06 88 THR A C 1
ATOM 652 O O . THR A 1 88 ? 20.187 2.417 -10.123 1.00 55.06 88 THR A O 1
ATOM 655 N N . SER A 1 89 ? 20.152 1.645 -8.005 1.00 59.09 89 SER A N 1
ATOM 656 C CA . SER A 1 89 ? 18.911 0.893 -8.137 1.00 59.09 89 SER A CA 1
ATOM 657 C C . SER A 1 89 ? 17.819 1.934 -8.351 1.00 59.09 89 SER A C 1
ATOM 659 O O . SER A 1 89 ? 17.367 2.582 -7.412 1.00 59.09 89 SER A O 1
ATOM 661 N N . GLY A 1 90 ? 17.497 2.206 -9.614 1.00 59.03 90 GLY A N 1
ATOM 662 C CA . GLY A 1 90 ? 16.771 3.404 -10.036 1.00 59.03 90 GLY A CA 1
ATOM 663 C C . GLY A 1 90 ? 15.278 3.366 -9.733 1.00 59.03 90 GLY A C 1
ATOM 664 O O . GLY A 1 90 ? 14.510 3.981 -10.461 1.00 59.03 90 GLY A O 1
ATOM 665 N N . GLY A 1 91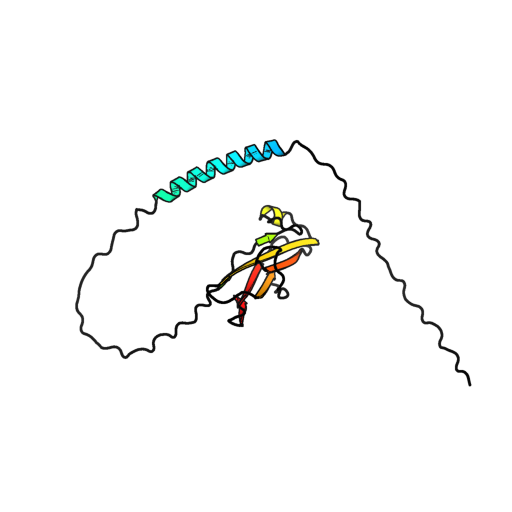 ? 14.858 2.605 -8.726 1.00 66.75 91 GLY A N 1
ATOM 666 C CA . GLY A 1 91 ? 13.479 2.517 -8.285 1.00 66.75 91 GLY A CA 1
ATOM 667 C C . GLY A 1 91 ? 13.246 3.343 -7.028 1.00 66.75 91 GLY A C 1
ATOM 668 O O . GLY A 1 91 ? 14.106 3.387 -6.151 1.00 66.75 91 GLY A O 1
ATOM 669 N N . GLN A 1 92 ? 12.097 4.002 -6.936 1.00 76.81 92 GLN A N 1
ATOM 670 C CA . GLN A 1 92 ? 11.617 4.638 -5.713 1.00 76.81 92 GLN A CA 1
ATOM 671 C C . GLN A 1 92 ? 10.207 4.129 -5.416 1.00 76.81 92 GLN A C 1
ATOM 673 O O . GLN A 1 92 ? 9.330 4.156 -6.287 1.00 76.81 92 GLN A O 1
ATOM 678 N N . CYS A 1 93 ? 9.984 3.692 -4.179 1.00 79.88 93 CYS A N 1
ATOM 679 C CA . CYS A 1 93 ? 8.645 3.447 -3.663 1.00 79.88 93 CYS A CA 1
ATOM 680 C C . CYS A 1 93 ? 7.943 4.792 -3.453 1.00 79.88 93 CYS A C 1
ATOM 682 O O . CYS A 1 93 ? 8.434 5.680 -2.758 1.00 79.88 93 CYS A O 1
ATOM 684 N N . THR A 1 94 ? 6.794 4.957 -4.096 1.00 80.31 94 THR A N 1
ATOM 685 C CA . THR A 1 94 ? 5.880 6.070 -3.842 1.00 80.31 94 THR A CA 1
ATOM 686 C C . THR A 1 94 ? 5.158 5.838 -2.515 1.00 80.31 94 THR A C 1
ATOM 688 O O . THR A 1 94 ? 5.020 4.702 -2.059 1.00 80.31 94 THR A O 1
ATOM 691 N N . GLU A 1 95 ? 4.686 6.928 -1.908 1.00 84.25 95 GLU A N 1
ATOM 692 C CA . GLU A 1 95 ? 3.890 6.930 -0.679 1.00 84.25 95 GLU A CA 1
ATOM 693 C C . GLU A 1 95 ? 2.797 5.845 -0.671 1.00 84.25 95 GLU A C 1
ATOM 695 O O . GLU A 1 95 ? 2.032 5.689 -1.631 1.00 84.25 95 GLU A O 1
ATOM 700 N N . VAL A 1 96 ? 2.711 5.119 0.447 1.00 92.75 96 VAL A N 1
ATOM 701 C CA . VAL A 1 96 ? 1.669 4.120 0.699 1.00 92.75 96 VAL A CA 1
ATOM 702 C C . VAL A 1 96 ? 0.335 4.821 0.924 1.00 92.75 96 VAL A C 1
ATOM 704 O O . VAL A 1 96 ? 0.221 5.714 1.760 1.00 92.75 96 VAL A O 1
ATOM 707 N N . LYS A 1 97 ? -0.702 4.371 0.218 1.00 94.81 97 LYS A N 1
ATOM 708 C CA . LYS A 1 97 ? -2.071 4.884 0.364 1.00 94.81 97 LYS A CA 1
ATOM 709 C C . LYS A 1 97 ? -2.984 3.811 0.932 1.00 94.81 97 LYS A C 1
ATOM 711 O O . LYS A 1 97 ? -2.763 2.622 0.722 1.00 94.81 97 LYS A O 1
ATOM 716 N N . ALA A 1 98 ? -4.026 4.236 1.636 1.00 95.44 98 ALA A N 1
ATOM 717 C CA . ALA A 1 98 ? -5.042 3.351 2.187 1.00 95.44 98 ALA A CA 1
ATOM 718 C C . ALA A 1 98 ? -6.392 3.614 1.517 1.00 95.44 98 ALA A C 1
ATOM 720 O O . ALA A 1 98 ? -6.771 4.764 1.299 1.00 95.44 98 ALA A O 1
ATOM 721 N N . TYR A 1 99 ? -7.120 2.550 1.200 1.00 97.19 99 TYR A N 1
ATOM 722 C CA . TYR A 1 99 ? -8.430 2.606 0.566 1.00 97.19 99 TYR A CA 1
ATOM 723 C C . TYR A 1 99 ? -9.430 1.713 1.294 1.00 97.19 99 TYR A C 1
ATOM 725 O O . TYR A 1 99 ? -9.049 0.719 1.910 1.00 97.19 99 TYR A O 1
ATOM 733 N N . ASP A 1 100 ? -10.715 2.025 1.174 1.00 96.81 100 ASP A N 1
ATOM 734 C CA . ASP A 1 100 ? -11.772 1.092 1.559 1.00 96.81 100 ASP A CA 1
ATOM 735 C C . ASP A 1 100 ? -11.961 -0.038 0.521 1.00 96.81 100 ASP A C 1
ATOM 737 O O . ASP A 1 100 ? -11.296 -0.111 -0.522 1.00 96.81 100 ASP A O 1
ATOM 741 N N . THR A 1 101 ? -12.919 -0.930 0.782 1.00 96.25 101 THR A N 1
ATOM 742 C CA . THR A 1 101 ? -13.266 -2.059 -0.102 1.00 96.25 101 THR A CA 1
ATOM 743 C C . THR A 1 101 ? -13.918 -1.638 -1.425 1.00 96.25 101 THR A C 1
ATOM 745 O O . THR A 1 101 ? -14.061 -2.456 -2.339 1.00 96.25 101 THR A O 1
ATOM 748 N N . THR A 1 102 ? -14.258 -0.360 -1.577 1.00 97.19 102 THR A N 1
ATOM 749 C CA . THR A 1 102 ? -14.788 0.249 -2.803 1.00 97.19 102 THR A CA 1
ATOM 750 C C . THR A 1 102 ? -13.785 1.168 -3.505 1.00 97.19 102 THR A C 1
ATOM 752 O O . THR A 1 102 ? -14.145 1.824 -4.478 1.00 97.19 102 THR A O 1
ATOM 755 N N . TRP A 1 103 ? -12.516 1.152 -3.080 1.00 96.69 103 TRP A N 1
ATOM 756 C CA . TRP A 1 103 ? -11.426 1.969 -3.625 1.00 96.69 103 TRP A CA 1
ATOM 757 C C . TRP A 1 103 ? -11.558 3.479 -3.388 1.00 96.69 103 TRP A C 1
ATOM 759 O O . TRP A 1 103 ? -10.929 4.261 -4.109 1.00 96.69 103 TRP A O 1
ATOM 769 N N . ASN A 1 104 ? -12.291 3.902 -2.355 1.00 96.75 104 ASN A N 1
ATOM 770 C CA . ASN A 1 104 ? -12.246 5.292 -1.899 1.00 96.75 104 ASN A CA 1
ATOM 771 C C . ASN A 1 104 ? -11.009 5.505 -1.031 1.00 96.75 104 ASN A C 1
ATOM 773 O O . ASN A 1 104 ? -10.710 4.681 -0.167 1.00 96.75 104 ASN A O 1
ATOM 777 N N . LEU A 1 105 ? -10.273 6.589 -1.287 1.00 96.12 105 LEU A N 1
ATOM 778 C CA . LEU A 1 105 ? -9.077 6.933 -0.519 1.00 96.12 105 LEU A CA 1
ATOM 779 C C . LEU A 1 105 ? -9.479 7.267 0.922 1.00 96.12 105 LEU A C 1
ATOM 781 O O . LEU A 1 105 ? -10.323 8.136 1.135 1.00 96.12 105 LEU A O 1
ATOM 785 N N . LEU A 1 106 ? -8.857 6.599 1.888 1.00 94.31 106 LEU A N 1
ATOM 786 C CA . LEU A 1 106 ? -9.058 6.850 3.309 1.00 94.31 106 LEU A CA 1
ATOM 787 C C . LEU A 1 106 ? -8.116 7.958 3.770 1.00 94.31 106 LEU A C 1
ATOM 789 O O . LEU A 1 106 ? -6.905 7.898 3.552 1.00 94.31 106 LEU A O 1
ATOM 793 N N . THR A 1 107 ? -8.671 8.972 4.429 1.00 92.75 107 THR A N 1
ATOM 794 C CA . THR A 1 107 ? -7.870 10.003 5.096 1.00 92.75 107 THR A CA 1
ATOM 795 C C . THR A 1 107 ? -7.385 9.511 6.460 1.00 92.75 107 THR A C 1
ATOM 797 O O . THR A 1 107 ? -7.901 8.533 6.998 1.00 92.75 107 THR A O 1
ATOM 800 N N . SER A 1 108 ? -6.454 10.232 7.091 1.00 87.56 108 SER A N 1
ATOM 801 C CA . SER A 1 108 ? -6.063 9.962 8.486 1.00 87.56 108 SER A CA 1
ATOM 802 C C . SER A 1 108 ? -7.253 9.978 9.454 1.00 87.56 108 SER A C 1
ATOM 804 O O . SER A 1 108 ? -7.275 9.226 10.425 1.00 87.56 108 SER A O 1
ATOM 806 N N . THR A 1 109 ? -8.269 10.798 9.168 1.00 89.31 109 THR A N 1
ATOM 807 C CA . THR A 1 109 ? -9.495 10.878 9.971 1.00 89.31 109 THR A CA 1
ATOM 808 C C . THR A 1 109 ? -10.360 9.635 9.799 1.00 89.31 109 THR A C 1
ATOM 810 O O . THR A 1 109 ? -10.966 9.181 10.763 1.00 89.31 109 THR A O 1
ATOM 813 N N . ASP A 1 110 ? -10.425 9.078 8.592 1.00 92.00 110 ASP A N 1
ATOM 814 C CA . ASP A 1 110 ? -11.202 7.864 8.330 1.00 92.00 110 ASP A CA 1
ATOM 815 C C . ASP A 1 110 ? -10.495 6.637 8.894 1.00 92.00 110 ASP A C 1
ATOM 817 O O . ASP A 1 110 ? -11.138 5.807 9.526 1.00 92.00 110 ASP A O 1
ATOM 821 N N . LEU A 1 111 ? -9.164 6.587 8.778 1.00 88.81 111 LEU A N 1
ATOM 822 C CA . LEU A 1 111 ? -8.339 5.564 9.421 1.00 88.81 111 LEU A CA 1
ATOM 823 C C . LEU A 1 111 ? -8.518 5.547 10.947 1.00 88.81 111 LEU A C 1
ATOM 825 O O . LEU A 1 111 ? -8.521 4.476 11.543 1.00 88.81 111 LEU A O 1
ATOM 829 N N . GLY A 1 112 ? -8.714 6.712 11.574 1.00 88.44 112 GLY A N 1
ATOM 830 C CA . GLY A 1 112 ? -8.983 6.825 13.011 1.00 88.44 112 GLY A CA 1
ATOM 831 C C . GLY A 1 112 ? -10.387 6.387 13.448 1.00 88.44 112 GLY A C 1
ATOM 832 O O . GLY A 1 112 ? -10.635 6.292 14.647 1.00 88.44 112 GLY A O 1
ATOM 833 N N . LYS A 1 113 ? -11.305 6.137 12.506 1.00 90.00 113 LYS A N 1
ATOM 834 C CA . LYS A 1 113 ? -12.668 5.644 12.780 1.00 90.00 113 LYS A CA 1
ATOM 835 C C . LYS A 1 113 ? -12.822 4.147 12.538 1.00 90.00 113 LYS A C 1
ATOM 837 O O . LYS A 1 113 ? -13.907 3.628 12.770 1.00 90.00 113 LYS A O 1
ATOM 842 N N . LEU A 1 114 ? -11.792 3.489 12.011 1.00 90.62 114 LEU A N 1
ATOM 843 C CA . LEU A 1 114 ? -11.873 2.074 11.692 1.00 90.62 114 LEU A CA 1
ATOM 844 C C . LEU A 1 114 ? -11.949 1.238 12.966 1.00 90.62 114 LEU A C 1
ATOM 846 O O . LEU A 1 114 ? -11.232 1.486 13.938 1.00 90.62 114 LEU A O 1
ATOM 850 N N . GLU A 1 115 ? -12.791 0.218 12.923 1.00 91.62 115 GLU A N 1
ATOM 851 C CA . GLU A 1 115 ? -13.022 -0.698 14.026 1.00 91.62 115 GLU A CA 1
ATOM 852 C C . GLU A 1 115 ? -12.468 -2.092 13.712 1.00 91.62 115 GLU A C 1
ATOM 854 O O . GLU A 1 115 ? -12.109 -2.441 12.584 1.00 91.62 115 GLU A O 1
ATOM 859 N N . ALA A 1 116 ? -12.369 -2.918 14.751 1.00 93.19 116 ALA A N 1
ATOM 860 C CA . ALA A 1 116 ? -11.975 -4.309 14.598 1.00 93.19 116 ALA A CA 1
ATOM 861 C C . ALA A 1 116 ? -12.914 -5.031 13.618 1.00 93.19 116 ALA A C 1
ATOM 863 O O . ALA A 1 116 ? -14.132 -4.987 13.772 1.00 93.19 116 ALA A O 1
ATOM 864 N N . GLY A 1 117 ? -12.345 -5.738 12.644 1.00 93.12 117 GLY A N 1
ATOM 865 C CA . GLY A 1 117 ? -13.096 -6.414 11.586 1.00 93.12 117 GLY A CA 1
ATOM 866 C C . GLY A 1 117 ? -13.280 -5.593 10.308 1.00 93.12 117 GLY A C 1
ATOM 867 O O . GLY A 1 117 ? -13.588 -6.183 9.270 1.00 93.12 117 GLY A O 1
ATOM 868 N N . ASP A 1 118 ? -13.015 -4.283 10.325 1.00 94.75 118 ASP A N 1
ATOM 869 C CA . ASP A 1 118 ? -12.990 -3.493 9.094 1.00 94.75 118 ASP A CA 1
ATOM 870 C C . ASP A 1 118 ? -11.864 -3.958 8.171 1.00 94.75 118 ASP A C 1
ATOM 872 O O . ASP A 1 118 ? -10.816 -4.434 8.612 1.00 94.75 118 ASP A O 1
ATOM 876 N N . THR A 1 119 ? -12.077 -3.825 6.862 1.00 95.62 119 THR A N 1
ATOM 877 C CA . THR A 1 119 ? -11.085 -4.198 5.847 1.00 95.62 119 THR A CA 1
ATOM 878 C C . THR A 1 119 ? -10.595 -2.969 5.099 1.00 95.62 119 THR A C 1
ATOM 880 O O . THR A 1 119 ? -11.380 -2.226 4.509 1.00 95.62 119 THR A O 1
ATOM 883 N N . VAL A 1 120 ? -9.275 -2.803 5.086 1.00 95.50 120 VAL A N 1
ATOM 884 C CA . VAL A 1 120 ? -8.560 -1.732 4.391 1.00 95.50 120 VAL A CA 1
ATOM 885 C C . VAL A 1 120 ? -7.672 -2.331 3.312 1.00 95.50 120 VAL A C 1
ATOM 887 O O . VAL A 1 120 ? -7.090 -3.401 3.478 1.00 95.50 120 VAL A O 1
ATOM 890 N N . ARG A 1 121 ? -7.538 -1.617 2.199 1.00 97.31 121 ARG A N 1
ATOM 891 C CA . ARG A 1 121 ? -6.606 -1.925 1.117 1.00 97.31 121 ARG A CA 1
ATOM 892 C C . ARG A 1 121 ? -5.437 -0.961 1.166 1.00 97.31 121 ARG A C 1
ATOM 894 O O . ARG A 1 121 ? -5.595 0.214 0.841 1.00 97.31 121 ARG A O 1
ATOM 901 N N . PHE A 1 122 ? -4.268 -1.457 1.546 1.00 96.44 122 PHE A N 1
ATOM 902 C CA . PHE A 1 122 ? -3.031 -0.691 1.436 1.00 96.44 122 PHE A CA 1
ATOM 903 C C . PHE A 1 122 ? -2.466 -0.866 0.040 1.00 96.44 122 PHE A C 1
ATOM 905 O O . PHE A 1 122 ? -2.368 -1.993 -0.439 1.00 96.44 122 PHE A O 1
ATOM 912 N N . THR A 1 123 ? -2.103 0.234 -0.608 1.00 97.50 123 THR A N 1
ATOM 913 C CA . THR A 1 123 ? -1.517 0.219 -1.943 1.00 97.50 123 THR A CA 1
ATOM 914 C C . THR A 1 123 ? -0.138 0.842 -1.930 1.00 97.50 123 THR A C 1
ATOM 916 O O . THR A 1 123 ? 0.086 1.845 -1.251 1.00 97.50 123 THR A O 1
ATOM 919 N N . VAL A 1 124 ? 0.752 0.307 -2.753 1.00 96.25 124 VAL A N 1
ATOM 920 C CA . VAL A 1 124 ? 2.051 0.905 -3.042 1.00 96.25 124 VAL A CA 1
ATOM 921 C C . VAL A 1 124 ? 2.230 0.995 -4.550 1.00 96.25 124 VAL A C 1
ATOM 923 O O . VAL A 1 124 ? 1.909 0.069 -5.299 1.00 96.25 124 VAL A O 1
ATOM 926 N N . LEU A 1 125 ? 2.732 2.138 -4.992 1.00 93.62 125 LEU A N 1
ATOM 927 C CA . LEU A 1 125 ? 3.175 2.364 -6.358 1.00 93.62 125 LEU A CA 1
ATOM 928 C C . LEU A 1 125 ? 4.671 2.640 -6.312 1.00 93.62 125 LEU A C 1
ATOM 930 O O . LEU A 1 125 ? 5.173 3.135 -5.311 1.00 93.62 125 LEU A O 1
ATOM 934 N N . GLY A 1 126 ? 5.391 2.350 -7.384 1.00 90.19 126 GLY A N 1
ATOM 935 C CA . GLY A 1 126 ? 6.769 2.790 -7.524 1.00 90.19 126 GLY A CA 1
ATOM 936 C C . GLY A 1 126 ? 7.038 3.267 -8.927 1.00 90.19 126 GLY A C 1
ATOM 937 O O . GLY A 1 126 ? 6.353 2.888 -9.879 1.00 90.19 126 GLY A O 1
ATOM 938 N N . THR A 1 127 ? 8.067 4.088 -9.045 1.00 88.06 127 THR A N 1
ATOM 939 C CA . THR A 1 127 ? 8.646 4.475 -10.326 1.00 88.06 127 THR A CA 1
ATOM 940 C C . THR A 1 127 ? 10.017 3.836 -10.437 1.00 88.06 127 THR A C 1
ATOM 942 O O . THR A 1 127 ? 10.743 3.755 -9.450 1.00 88.06 127 THR A O 1
ATOM 945 N N . ALA A 1 128 ? 10.355 3.337 -11.621 1.00 87.12 128 ALA A N 1
ATOM 946 C CA . ALA A 1 128 ? 11.671 2.789 -11.904 1.00 87.12 128 ALA A CA 1
ATOM 947 C C . ALA A 1 128 ? 12.234 3.465 -13.154 1.00 87.12 128 ALA A C 1
ATOM 949 O O . ALA A 1 128 ? 11.544 3.575 -14.167 1.00 87.12 128 ALA A O 1
ATOM 950 N N . THR A 1 129 ? 13.482 3.925 -13.084 1.00 84.19 129 THR A N 1
ATOM 951 C CA . THR A 1 129 ? 14.207 4.499 -14.227 1.00 84.19 129 THR A CA 1
ATOM 952 C C . THR A 1 129 ? 14.480 3.441 -15.299 1.00 84.19 129 THR A C 1
ATOM 954 O O . THR A 1 129 ? 14.593 3.761 -16.478 1.00 84.19 129 THR A O 1
ATOM 957 N N . GLN A 1 130 ? 14.590 2.174 -14.895 1.00 81.88 130 GLN A N 1
ATOM 958 C CA . GLN A 1 130 ? 14.761 1.010 -15.763 1.00 81.88 130 GLN A CA 1
ATOM 959 C C . GLN A 1 130 ? 13.972 -0.160 -15.179 1.00 81.88 130 GLN A C 1
ATOM 961 O O . GLN A 1 130 ? 13.712 -0.165 -13.985 1.00 81.88 130 GLN A O 1
ATOM 966 N N . GLY A 1 131 ? 13.619 -1.154 -15.996 1.00 86.62 131 GLY A N 1
ATOM 967 C CA . GLY A 1 131 ? 12.910 -2.346 -15.527 1.00 86.62 131 GLY A CA 1
ATOM 968 C C . GLY A 1 131 ? 11.444 -2.105 -15.156 1.00 86.62 131 GLY A C 1
ATOM 969 O O . GLY A 1 131 ? 10.831 -1.110 -15.538 1.00 86.62 131 GLY A O 1
ATOM 970 N N . THR A 1 132 ? 10.861 -3.079 -14.459 1.00 91.44 132 THR A N 1
ATOM 971 C CA . THR A 1 132 ? 9.469 -3.036 -13.998 1.00 91.44 132 THR A CA 1
ATOM 972 C C . THR A 1 132 ? 9.365 -3.651 -12.612 1.00 91.44 132 THR A C 1
ATOM 974 O O . THR A 1 132 ? 10.172 -4.511 -12.251 1.00 91.44 132 THR A O 1
ATOM 977 N N . PHE A 1 133 ? 8.355 -3.218 -11.865 1.00 94.50 133 PHE A N 1
ATOM 978 C CA . PHE A 1 133 ? 7.955 -3.880 -10.634 1.00 94.50 133 PHE A CA 1
ATOM 979 C C . PHE A 1 133 ? 6.905 -4.945 -10.939 1.00 94.50 133 PHE A C 1
ATOM 981 O O . PHE A 1 133 ? 5.905 -4.663 -11.610 1.00 94.50 133 PHE A O 1
ATOM 988 N N . ASP A 1 134 ? 7.132 -6.155 -10.447 1.00 96.56 134 ASP A N 1
ATOM 989 C CA . ASP A 1 134 ? 6.279 -7.329 -10.659 1.00 96.56 134 ASP A CA 1
ATOM 990 C C . ASP A 1 134 ? 5.578 -7.797 -9.376 1.00 96.56 134 ASP A C 1
ATOM 992 O O . ASP A 1 134 ? 4.557 -8.485 -9.456 1.00 96.56 134 ASP A O 1
ATOM 996 N N . ALA A 1 135 ? 6.056 -7.370 -8.206 1.00 96.81 135 ALA A N 1
ATOM 997 C CA . ALA A 1 135 ? 5.429 -7.667 -6.927 1.00 96.81 135 ALA A CA 1
ATOM 998 C C . ALA A 1 135 ? 5.630 -6.566 -5.879 1.00 96.81 135 ALA A C 1
ATOM 1000 O O . ALA A 1 135 ? 6.484 -5.690 -6.012 1.00 96.81 135 ALA A O 1
ATOM 1001 N N . ALA A 1 136 ? 4.863 -6.662 -4.795 1.00 97.38 136 ALA A N 1
ATOM 1002 C CA . ALA A 1 136 ? 5.044 -5.879 -3.582 1.00 97.38 136 ALA A CA 1
ATOM 1003 C C . ALA A 1 136 ? 4.957 -6.760 -2.333 1.00 97.38 136 ALA A C 1
ATOM 1005 O O . ALA A 1 136 ? 4.347 -7.832 -2.345 1.00 97.38 136 ALA A O 1
ATOM 1006 N N . ARG A 1 137 ? 5.528 -6.285 -1.228 1.00 96.81 137 ARG A N 1
ATOM 1007 C CA . ARG A 1 137 ? 5.319 -6.847 0.108 1.00 96.81 137 ARG A CA 1
ATOM 1008 C C . ARG A 1 137 ? 5.090 -5.721 1.102 1.00 96.81 137 ARG A C 1
ATOM 1010 O O . ARG A 1 137 ? 5.628 -4.629 0.955 1.00 96.81 137 ARG A O 1
ATOM 1017 N N . PHE A 1 138 ? 4.278 -5.998 2.111 1.00 96.19 138 PHE A N 1
ATOM 1018 C CA . PHE A 1 138 ? 3.884 -5.015 3.112 1.00 96.19 138 PHE A CA 1
ATOM 1019 C C . PHE A 1 138 ? 4.295 -5.503 4.492 1.00 96.19 138 PHE A C 1
ATOM 1021 O O . PHE A 1 138 ? 4.117 -6.672 4.815 1.00 96.19 138 PHE A O 1
ATOM 1028 N N . THR A 1 139 ? 4.792 -4.606 5.329 1.00 95.25 139 THR A N 1
ATOM 1029 C CA . THR A 1 139 ? 4.978 -4.839 6.760 1.00 95.25 139 THR A CA 1
ATOM 1030 C C . THR A 1 139 ? 3.979 -3.969 7.499 1.00 95.25 139 THR A C 1
ATOM 1032 O O . THR A 1 139 ? 4.044 -2.746 7.403 1.00 95.25 139 THR A O 1
ATOM 1035 N N . ILE A 1 140 ? 3.046 -4.595 8.214 1.00 93.06 140 ILE A N 1
ATOM 1036 C CA . ILE A 1 140 ? 1.980 -3.906 8.951 1.00 93.06 140 ILE A CA 1
ATOM 1037 C C . ILE A 1 140 ? 2.166 -4.215 10.431 1.00 93.06 140 ILE A C 1
ATOM 1039 O O . ILE A 1 140 ? 2.148 -5.386 10.817 1.00 93.06 140 ILE A O 1
ATOM 1043 N N . ASN A 1 141 ? 2.360 -3.179 11.247 1.00 90.06 141 ASN A N 1
ATOM 1044 C CA . ASN A 1 141 ? 2.631 -3.283 12.685 1.00 90.06 141 ASN A CA 1
ATOM 1045 C C . ASN A 1 141 ? 3.797 -4.240 12.990 1.00 90.06 141 ASN A C 1
ATOM 1047 O O . ASN A 1 141 ? 3.696 -5.133 13.828 1.00 90.06 141 ASN A O 1
ATOM 1051 N N . GLY A 1 142 ? 4.885 -4.106 12.225 1.00 90.50 142 GLY A N 1
ATOM 1052 C CA . GLY A 1 142 ? 6.085 -4.943 12.341 1.00 90.50 142 GLY A CA 1
ATOM 1053 C C . GLY A 1 142 ? 5.948 -6.369 11.789 1.00 90.50 142 GLY A C 1
ATOM 1054 O O . GLY A 1 142 ? 6.936 -7.095 11.736 1.00 90.50 142 GLY A O 1
ATOM 1055 N N . SER A 1 143 ? 4.759 -6.781 11.338 1.00 92.62 143 SER A N 1
ATOM 1056 C CA . SER A 1 143 ? 4.522 -8.104 10.757 1.00 92.62 143 SER A CA 1
ATOM 1057 C C . SER A 1 143 ? 4.588 -8.048 9.232 1.00 92.62 143 SER A C 1
ATOM 1059 O O . SER A 1 143 ? 3.723 -7.439 8.593 1.00 92.62 143 SER A O 1
ATOM 1061 N N . LEU A 1 144 ? 5.593 -8.718 8.658 1.00 95.00 144 LEU A N 1
ATOM 1062 C CA . LEU A 1 144 ? 5.699 -8.923 7.215 1.00 95.00 144 LEU A CA 1
ATOM 1063 C C . LEU A 1 144 ? 4.520 -9.770 6.721 1.00 95.00 144 LEU A C 1
ATOM 1065 O O . LEU A 1 144 ? 4.227 -10.840 7.260 1.00 95.00 144 LEU A O 1
ATOM 1069 N N . LYS A 1 145 ? 3.833 -9.265 5.703 1.00 96.12 145 LYS A N 1
ATOM 1070 C CA . LYS A 1 145 ? 2.694 -9.905 5.053 1.00 96.12 145 LYS A CA 1
ATOM 1071 C C . LYS A 1 145 ? 3.138 -10.690 3.822 1.00 96.12 145 LYS A C 1
ATOM 1073 O O . LYS A 1 145 ? 4.227 -10.441 3.300 1.00 96.12 145 LYS A O 1
ATOM 1078 N N . PRO A 1 146 ? 2.305 -11.637 3.353 1.00 96.62 146 PRO A N 1
ATOM 1079 C CA . PRO A 1 146 ? 2.561 -12.337 2.105 1.00 96.62 146 PRO A CA 1
ATOM 1080 C C . PRO A 1 146 ? 2.820 -11.370 0.948 1.00 96.62 146 PRO A C 1
ATOM 1082 O O . PRO A 1 146 ? 2.205 -10.305 0.858 1.00 96.62 146 PRO A O 1
ATOM 1085 N N . GLN A 1 147 ? 3.720 -11.774 0.057 1.00 96.62 147 GLN A N 1
ATOM 1086 C CA . GLN A 1 147 ? 3.955 -11.091 -1.208 1.00 96.62 147 GLN A CA 1
ATOM 1087 C C . GLN A 1 147 ? 2.665 -11.032 -2.030 1.00 96.62 147 GLN A C 1
ATOM 1089 O O . GLN A 1 147 ? 1.900 -11.996 -2.085 1.00 96.62 147 GLN A O 1
ATOM 1094 N N . VAL A 1 148 ? 2.464 -9.911 -2.713 1.00 97.50 148 VAL A N 1
ATOM 1095 C CA . VAL A 1 148 ? 1.347 -9.696 -3.627 1.00 97.50 148 VAL A CA 1
ATOM 1096 C C . VAL A 1 148 ? 1.852 -9.359 -5.020 1.00 97.50 148 VAL A C 1
ATOM 1098 O O . VAL A 1 148 ? 2.813 -8.615 -5.196 1.00 97.50 148 VAL A O 1
ATOM 1101 N N . THR A 1 149 ? 1.166 -9.889 -6.023 1.00 97.69 149 THR A N 1
ATOM 1102 C CA . THR A 1 149 ? 1.333 -9.523 -7.439 1.00 97.69 149 THR A CA 1
ATOM 1103 C C . THR A 1 149 ? 0.064 -8.877 -8.001 1.00 97.69 149 THR A C 1
ATOM 1105 O O . THR A 1 149 ? 0.048 -8.370 -9.122 1.00 97.69 149 THR A O 1
ATOM 1108 N N . THR A 1 150 ? -1.012 -8.861 -7.209 1.00 97.00 150 THR A N 1
ATOM 1109 C CA . THR A 1 150 ? -2.303 -8.284 -7.574 1.00 97.00 150 THR A CA 1
ATOM 1110 C C . THR A 1 150 ? -2.247 -6.760 -7.531 1.00 97.00 150 THR A C 1
ATOM 1112 O O . THR A 1 150 ? -1.731 -6.162 -6.584 1.00 97.00 150 THR A O 1
ATOM 1115 N N . LYS A 1 151 ? -2.827 -6.131 -8.555 1.00 96.19 151 LYS A N 1
ATOM 1116 C CA . LYS A 1 151 ? -2.874 -4.677 -8.718 1.00 96.19 151 LYS A CA 1
ATOM 1117 C C . LYS A 1 151 ? -4.281 -4.130 -8.540 1.00 96.19 151 LYS A C 1
ATOM 1119 O O . LYS A 1 151 ? -5.268 -4.803 -8.846 1.00 96.19 151 LYS A O 1
ATOM 1124 N N . LYS A 1 152 ? -4.367 -2.891 -8.065 1.00 96.25 152 LYS A N 1
ATOM 1125 C CA . LYS A 1 152 ? -5.612 -2.130 -8.023 1.00 96.25 152 LYS A CA 1
ATOM 1126 C C . LYS A 1 152 ? -6.173 -1.993 -9.452 1.00 96.25 152 LYS A C 1
ATOM 1128 O O . LYS A 1 152 ? -5.407 -1.753 -10.388 1.00 96.25 152 LYS A O 1
ATOM 1133 N N . PRO A 1 153 ? -7.498 -2.127 -9.657 1.00 96.56 153 PRO A N 1
ATOM 1134 C CA . PRO A 1 153 ? -8.094 -2.016 -10.982 1.00 96.56 153 PRO A CA 1
ATOM 1135 C C . PRO A 1 153 ? -7.749 -0.697 -11.676 1.00 96.56 153 PRO A C 1
ATOM 1137 O O . PRO A 1 153 ? -7.882 0.376 -11.086 1.00 96.56 153 PRO A O 1
ATOM 1140 N N . ASN A 1 154 ? -7.372 -0.793 -12.952 1.00 94.81 154 ASN A N 1
ATOM 1141 C CA . ASN A 1 154 ? -7.017 0.335 -13.822 1.00 94.81 154 ASN A CA 1
ATOM 1142 C C . ASN A 1 154 ? -5.790 1.147 -13.369 1.00 94.81 154 ASN A C 1
ATOM 1144 O O . ASN A 1 154 ? -5.596 2.262 -13.851 1.00 94.81 154 ASN A O 1
ATOM 1148 N N . THR A 1 155 ? -4.960 0.620 -12.465 1.00 94.81 155 THR A N 1
ATOM 1149 C CA . THR A 1 155 ? -3.703 1.263 -12.061 1.00 94.81 155 THR A CA 1
ATOM 1150 C C . THR A 1 155 ? -2.54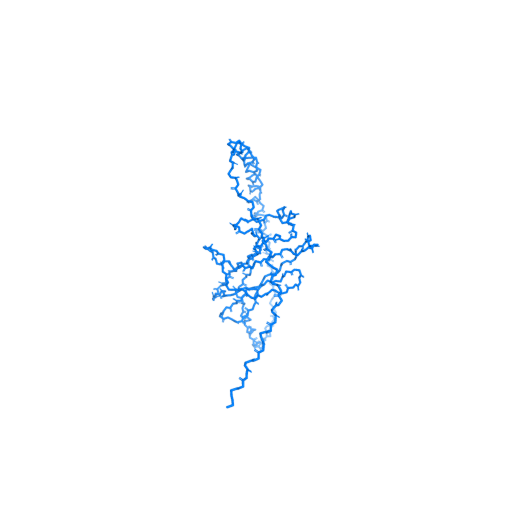5 0.260 -12.029 1.00 94.81 155 THR A C 1
ATOM 1152 O O . THR A 1 155 ? -2.716 -0.920 -12.340 1.00 94.81 155 THR A O 1
ATOM 1155 N N . ASN A 1 156 ? -1.340 0.738 -11.699 1.00 93.31 156 ASN A N 1
ATOM 1156 C CA . ASN A 1 156 ? -0.149 -0.103 -11.530 1.00 93.31 156 ASN A CA 1
ATOM 1157 C C . ASN A 1 156 ? 0.205 -0.362 -10.059 1.00 93.31 156 ASN A C 1
ATOM 1159 O O . ASN A 1 156 ? 1.240 -0.958 -9.775 1.00 93.31 156 ASN A O 1
ATOM 1163 N N . ASP A 1 157 ? -0.649 0.078 -9.143 1.00 95.56 157 ASP A N 1
ATOM 1164 C CA . ASP A 1 157 ? -0.430 0.018 -7.706 1.00 95.56 157 ASP A CA 1
ATOM 1165 C C . ASP A 1 157 ? -0.698 -1.408 -7.229 1.00 95.56 157 ASP A C 1
ATOM 1167 O O . ASP A 1 157 ? -1.792 -1.945 -7.429 1.00 95.56 157 ASP A O 1
ATOM 1171 N N . PHE A 1 158 ? 0.280 -2.017 -6.572 1.00 97.38 158 PHE A N 1
ATOM 1172 C CA . PHE A 1 158 ? 0.081 -3.289 -5.888 1.00 97.38 158 PHE A CA 1
ATOM 1173 C C . PHE A 1 158 ? -0.693 -3.055 -4.602 1.00 97.38 158 PHE A C 1
ATOM 1175 O O . PHE A 1 158 ? -0.527 -2.009 -3.973 1.00 97.38 158 PHE A O 1
ATOM 1182 N N . TYR A 1 159 ? -1.520 -4.016 -4.194 1.00 97.88 159 TYR A N 1
ATOM 1183 C CA . TYR A 1 159 ? -2.299 -3.868 -2.970 1.00 97.88 159 TYR A CA 1
ATOM 1184 C C . TYR A 1 159 ? -2.342 -5.118 -2.109 1.00 97.88 159 TYR A C 1
ATOM 1186 O O . TYR A 1 159 ? -2.280 -6.242 -2.604 1.00 97.88 159 TYR A O 1
ATOM 1194 N N . TYR A 1 160 ? -2.513 -4.888 -0.813 1.00 97.69 160 TYR A N 1
ATOM 1195 C CA . TYR A 1 160 ? -2.774 -5.912 0.183 1.00 97.69 160 TYR A CA 1
ATOM 1196 C C . TYR A 1 160 ? -4.060 -5.577 0.947 1.00 97.69 160 TYR A C 1
ATOM 1198 O O . TYR A 1 160 ? -4.243 -4.448 1.411 1.00 97.69 160 TYR A O 1
ATOM 1206 N N . GLU A 1 161 ? -4.954 -6.558 1.068 1.00 97.50 161 GLU A N 1
ATOM 1207 C CA . GLU A 1 161 ? -6.163 -6.467 1.891 1.00 97.50 161 GLU A CA 1
ATOM 1208 C C . GLU A 1 161 ? -5.846 -6.852 3.334 1.00 97.50 161 GLU A C 1
ATOM 1210 O O . GLU A 1 161 ? -5.359 -7.946 3.616 1.00 97.50 161 GLU A O 1
ATOM 1215 N N . TYR A 1 162 ? -6.129 -5.940 4.257 1.00 95.06 162 TYR A N 1
ATOM 1216 C CA . TYR A 1 162 ? -5.874 -6.116 5.675 1.00 95.06 162 TYR A CA 1
ATOM 1217 C C . TYR A 1 162 ? -7.156 -5.918 6.473 1.00 95.06 162 TYR A C 1
ATOM 1219 O O . TYR A 1 162 ? -7.739 -4.834 6.477 1.00 95.06 162 TYR A O 1
ATOM 1227 N N . THR A 1 163 ? -7.567 -6.970 7.175 1.00 95.19 163 THR A N 1
ATOM 1228 C CA . THR A 1 163 ? -8.642 -6.901 8.162 1.00 95.19 163 THR A CA 1
ATOM 1229 C C . THR A 1 163 ? -8.063 -6.486 9.507 1.00 95.19 163 THR A C 1
ATOM 1231 O O . THR A 1 163 ? -7.106 -7.093 9.994 1.00 95.19 163 THR A O 1
ATOM 1234 N N . LEU A 1 164 ? -8.636 -5.448 10.107 1.00 91.25 164 LEU A N 1
ATOM 1235 C CA . LEU A 1 164 ? -8.163 -4.892 11.364 1.00 91.25 164 LEU A CA 1
ATOM 1236 C C . LEU A 1 164 ? -8.405 -5.878 12.515 1.00 91.25 164 LEU A C 1
ATOM 1238 O O . LEU A 1 164 ? -9.552 -6.260 12.762 1.00 91.25 164 LEU A O 1
ATOM 1242 N N . PRO A 1 165 ? -7.363 -6.282 13.259 1.00 90.12 165 PRO A N 1
ATOM 1243 C CA . PRO A 1 165 ? -7.546 -7.067 14.468 1.00 90.12 165 PRO A CA 1
ATOM 1244 C C . PRO A 1 165 ? -8.070 -6.185 15.610 1.00 90.12 165 PRO A C 1
ATOM 1246 O O . PRO A 1 165 ? -7.860 -4.970 15.636 1.00 90.12 165 PRO A O 1
ATOM 1249 N N . ALA A 1 166 ? -8.727 -6.808 16.588 1.00 88.00 166 ALA A N 1
ATOM 1250 C CA . ALA A 1 166 ? -9.190 -6.106 17.779 1.00 88.00 166 ALA A CA 1
ATOM 1251 C C . ALA A 1 166 ? -8.029 -5.474 18.565 1.00 88.00 166 ALA A C 1
ATOM 1253 O O . ALA A 1 166 ? -6.964 -6.073 18.706 1.00 88.00 166 ALA A O 1
ATOM 1254 N N . GLY A 1 167 ? -8.255 -4.267 19.092 1.00 77.50 167 GLY A N 1
ATOM 1255 C CA . GLY A 1 167 ? -7.298 -3.561 19.952 1.00 77.50 167 GLY A CA 1
ATOM 1256 C C . GLY A 1 167 ? -6.190 -2.788 19.227 1.00 77.50 167 GLY A C 1
ATOM 1257 O O . GLY A 1 167 ? -5.300 -2.268 19.894 1.00 77.50 167 GLY A O 1
ATOM 1258 N N . VAL A 1 168 ? -6.225 -2.680 17.894 1.00 80.31 168 VAL A N 1
ATOM 1259 C CA . VAL A 1 168 ? -5.273 -1.861 17.126 1.00 80.31 168 VAL A CA 1
ATOM 1260 C C . VAL A 1 168 ? -5.877 -0.493 16.821 1.00 80.31 168 VAL A C 1
ATOM 1262 O O . VAL A 1 168 ? -6.861 -0.398 16.097 1.00 80.31 168 VAL A O 1
ATOM 1265 N N . THR A 1 169 ? -5.265 0.566 17.356 1.00 75.06 169 THR A N 1
ATOM 1266 C CA . THR A 1 169 ? -5.683 1.969 17.149 1.00 75.06 169 THR A CA 1
ATOM 1267 C C . THR A 1 169 ? -4.656 2.798 16.373 1.00 75.06 169 THR A C 1
ATOM 1269 O O . THR A 1 169 ? -4.877 3.977 16.112 1.00 75.06 169 THR A O 1
ATOM 1272 N N . SER A 1 170 ? -3.509 2.209 16.036 1.00 80.81 170 SER A N 1
ATOM 1273 C CA . SER A 1 170 ? -2.438 2.839 15.267 1.00 80.81 170 SER A CA 1
ATOM 1274 C C . SER A 1 170 ? -1.859 1.852 14.259 1.00 80.81 170 SER A C 1
ATOM 1276 O O . SER A 1 170 ? -1.823 0.642 14.496 1.00 80.81 170 SER A O 1
ATOM 1278 N N . PHE A 1 171 ? -1.409 2.382 13.122 1.00 82.56 171 PHE A N 1
ATOM 1279 C CA . PHE A 1 171 ? -0.816 1.586 12.057 1.00 82.56 171 PHE A CA 1
ATOM 1280 C C . PHE A 1 171 ? 0.569 2.115 11.712 1.00 82.56 171 PHE A C 1
ATOM 1282 O O . PHE A 1 171 ? 0.728 3.289 11.385 1.00 82.56 171 PHE A O 1
ATOM 1289 N N . GLU A 1 172 ? 1.558 1.228 11.740 1.00 89.69 172 GLU A N 1
ATOM 1290 C CA . GLU A 1 172 ? 2.837 1.437 11.068 1.00 89.69 172 GLU A CA 1
ATOM 1291 C C . GLU A 1 172 ? 2.844 0.559 9.818 1.00 89.69 172 GLU A C 1
ATOM 1293 O O . GLU A 1 172 ? 2.750 -0.668 9.919 1.00 89.69 172 GLU A O 1
ATOM 1298 N N . ILE A 1 173 ? 2.931 1.183 8.642 1.00 91.69 173 ILE A N 1
ATOM 1299 C CA . ILE A 1 173 ? 2.975 0.476 7.363 1.00 91.69 173 ILE A CA 1
ATOM 1300 C C . ILE A 1 173 ? 4.292 0.789 6.666 1.00 91.69 173 ILE A C 1
ATOM 1302 O O . ILE A 1 173 ? 4.643 1.950 6.467 1.00 91.69 173 ILE A O 1
ATOM 1306 N N . LYS A 1 174 ? 4.992 -0.265 6.252 1.00 93.50 174 LYS A N 1
ATOM 1307 C CA . LYS A 1 174 ? 6.093 -0.201 5.289 1.00 93.50 174 LYS A CA 1
ATOM 1308 C C . LYS A 1 174 ? 5.703 -1.032 4.082 1.00 93.50 174 LYS A C 1
ATOM 1310 O O . LYS A 1 174 ? 5.053 -2.067 4.235 1.00 93.50 174 LYS A O 1
ATOM 1315 N N . ALA A 1 175 ? 6.083 -0.589 2.899 1.00 94.69 175 ALA A N 1
ATOM 1316 C CA . ALA A 1 175 ? 5.878 -1.341 1.677 1.00 94.69 175 ALA A CA 1
ATOM 1317 C C . ALA A 1 175 ? 7.180 -1.356 0.892 1.00 94.69 175 ALA A C 1
ATOM 1319 O O . ALA A 1 175 ? 7.883 -0.349 0.857 1.00 94.69 175 ALA A O 1
ATOM 1320 N N . GLU A 1 176 ? 7.467 -2.499 0.287 1.00 94.06 176 GLU A N 1
ATOM 1321 C CA . GLU A 1 176 ? 8.614 -2.686 -0.586 1.00 94.06 176 GLU A CA 1
ATOM 1322 C C . GLU A 1 176 ? 8.138 -3.249 -1.925 1.00 94.06 176 GLU A C 1
ATOM 1324 O O . GLU A 1 176 ? 7.190 -4.042 -1.980 1.00 94.06 176 GLU A O 1
ATOM 1329 N N . LEU A 1 177 ? 8.805 -2.855 -3.003 1.00 95.31 177 LEU A N 1
ATOM 1330 C CA . LEU A 1 177 ? 8.533 -3.295 -4.364 1.00 95.31 177 LEU A CA 1
ATOM 1331 C C . LEU A 1 177 ? 9.647 -4.200 -4.867 1.00 95.31 177 LEU A C 1
ATOM 1333 O O . LEU A 1 177 ? 10.828 -3.907 -4.704 1.00 95.31 177 LEU A O 1
ATOM 1337 N N . HIS A 1 178 ? 9.266 -5.288 -5.524 1.00 95.25 178 HIS A N 1
ATOM 1338 C CA . HIS A 1 178 ? 10.212 -6.191 -6.155 1.00 95.25 178 HIS A CA 1
ATOM 1339 C C . HIS A 1 178 ? 10.530 -5.726 -7.572 1.00 95.25 178 HIS A C 1
ATOM 1341 O O . HIS A 1 178 ? 9.627 -5.555 -8.393 1.00 95.25 178 HIS A O 1
ATOM 1347 N N . HIS A 1 179 ? 11.810 -5.508 -7.856 1.00 93.25 179 HIS A N 1
ATOM 1348 C CA . HIS A 1 179 ? 12.285 -5.081 -9.161 1.00 93.25 179 HIS A CA 1
ATOM 1349 C C . HIS A 1 179 ? 12.713 -6.286 -10.009 1.00 93.25 179 HIS A C 1
ATOM 1351 O O . HIS A 1 179 ? 13.839 -6.769 -9.886 1.00 93.25 179 HIS A O 1
ATOM 1357 N N . ALA A 1 180 ? 11.871 -6.704 -10.957 1.00 92.00 180 ALA A N 1
ATOM 1358 C CA . ALA A 1 180 ? 12.054 -7.924 -11.752 1.00 92.00 180 ALA A CA 1
ATOM 1359 C C . ALA A 1 180 ? 13.427 -8.038 -12.445 1.00 92.00 180 ALA A C 1
ATOM 1361 O O . ALA A 1 180 ? 14.030 -9.103 -12.484 1.00 92.00 180 ALA A O 1
ATOM 1362 N N . GLY A 1 181 ? 13.945 -6.933 -12.994 1.00 89.19 181 GLY A N 1
ATOM 1363 C CA . GLY A 1 181 ? 15.222 -6.942 -13.722 1.00 89.19 181 GLY A CA 1
ATOM 1364 C C . GLY A 1 181 ? 16.471 -6.995 -12.836 1.00 89.19 181 GLY A C 1
ATOM 1365 O O . GLY A 1 181 ? 17.559 -7.233 -13.347 1.00 89.19 181 GLY A O 1
ATOM 1366 N N . LEU A 1 182 ? 16.323 -6.729 -11.535 1.00 88.56 182 LEU A N 1
ATOM 1367 C CA . LEU A 1 182 ? 17.429 -6.666 -10.573 1.00 88.56 182 LEU A CA 1
ATOM 1368 C C . LEU A 1 182 ? 17.288 -7.711 -9.455 1.00 88.56 182 LEU A C 1
ATOM 1370 O O . LEU A 1 182 ? 18.217 -7.851 -8.668 1.00 88.56 182 LEU A O 1
ATOM 1374 N N . ASP A 1 183 ? 16.149 -8.410 -9.393 1.00 91.06 183 ASP A N 1
ATOM 1375 C CA . ASP A 1 183 ? 15.812 -9.429 -8.392 1.00 91.06 183 ASP A CA 1
ATOM 1376 C C . ASP A 1 183 ? 16.038 -8.948 -6.946 1.00 91.06 183 ASP A C 1
ATOM 1378 O O . ASP A 1 183 ? 16.662 -9.608 -6.115 1.00 91.06 183 ASP A O 1
ATOM 1382 N N . LEU A 1 184 ? 15.588 -7.722 -6.657 1.00 90.25 184 LEU A N 1
ATOM 1383 C CA . LEU A 1 184 ? 15.766 -7.077 -5.356 1.00 90.25 184 LEU A CA 1
ATOM 1384 C C . LEU A 1 184 ? 14.499 -6.348 -4.904 1.00 90.25 184 LEU A C 1
ATOM 1386 O O . LEU A 1 184 ? 13.672 -5.940 -5.722 1.00 90.25 184 LEU A O 1
ATOM 1390 N N . TRP A 1 185 ? 14.382 -6.158 -3.590 1.00 91.06 185 TRP A N 1
ATOM 1391 C CA . TRP A 1 185 ? 13.305 -5.409 -2.940 1.00 91.06 185 TRP A CA 1
ATOM 1392 C C . TRP A 1 185 ? 13.763 -3.976 -2.627 1.00 91.06 185 TRP A C 1
ATOM 1394 O O . TRP A 1 185 ? 14.854 -3.801 -2.079 1.00 91.06 185 TRP A O 1
ATOM 1404 N N . LEU A 1 186 ? 12.945 -2.983 -2.994 1.00 88.75 186 LEU A N 1
ATOM 1405 C CA . LEU A 1 186 ? 13.158 -1.538 -2.790 1.00 88.75 186 LEU A CA 1
ATOM 1406 C C . LEU A 1 186 ? 12.092 -0.924 -1.896 1.00 88.75 186 LEU A C 1
ATOM 1408 O O . LEU A 1 186 ? 10.939 -1.393 -1.991 1.00 88.75 186 LEU A O 1
#

pLDDT: mean 75.7, std 18.81, range [38.38, 97.88]

Radius of gyration: 30.25 Å; chains: 1; bounding box: 86×103×36 Å